Protein AF-A0A7R8CL25-F1 (afdb_monomer)

Secondary structure (DSSP, 8-state):
--------EEEEE--PPP-----SSSS-------EEEEEE-S-GGGSPTTHHHHHHHHTS--SEEEEE-----GGG-STTTT--TTEEEEEE--SSSTTSS-EEEEEEGGG--SEEEESSSS-SGGGGSTT-----S-TTS--HHHHHHHHTT---EEEEEEEEETTTTEEEEEEE-

Organism: Lepeophtheirus salmonis (NCBI:txid72036)

Mean predicted aligned error: 10.26 Å

pLDDT: mean 76.01, std 20.46, range [26.7, 96.38]

Solvent-accessible surface area (backbone atoms only — not comparable to full-atom values): 10407 Å² total; per-residue (Å²): 136,83,78,79,77,82,61,54,75,51,81,50,75,56,82,74,68,84,58,89,77,89,74,92,81,89,70,90,79,74,85,74,70,68,27,38,34,42,32,37,63,74,20,60,84,79,52,64,90,58,48,64,62,51,38,38,66,69,78,47,68,49,40,31,42,36,37,29,31,36,32,46,47,82,90,65,64,36,72,68,72,59,57,46,85,73,44,49,65,47,68,16,49,24,72,80,42,86,51,35,47,9,24,36,40,37,16,32,66,95,50,57,53,83,30,65,34,43,27,68,58,50,68,43,82,60,41,74,44,96,58,40,89,62,75,82,71,69,79,87,81,55,53,75,66,57,40,42,57,56,37,32,45,3,78,29,40,34,36,31,34,82,42,75,39,58,74,78,72,42,77,42,82,47,77,46,108

InterPro domains:
  IPR004808 AP endonuclease 1 [PTHR22748] (25-162)
  IPR036691 Endonuclease/exonuclease/phosphatase superfamily [G3DSA:3.60.10.10] (5-177)
  IPR036691 Endonuclease/exonuclease/phosphatase superfamily [SSF56219] (35-110)

Radius of gyration: 18.0 Å; Cα contacts (8 Å, |Δi|>4): 347; chains: 1; bounding box: 58×45×42 Å

Sequence (177 aa):
MTSLVTSQQNKYKFESGIPQIEFDNHSQALSMDLELVTWNVNGLRSFPDDTLRTRWDSEFPSQIFCIQETKITRDMLDDRTGIWPDTSSYFAFSRKRSGYSGVATFCKSEATPDKAEEGLCSTLPSAKYEDALGTIYSEEDFTLEELKNLDAEGRAVITMHSVLVTESKETKKLILF

Nearest PDB structures (foldseek):
  6wcd-assembly1_A  TM=9.114E-01  e=1.251E-12  Xenopus laevis
  5j8n-assembly1_A  TM=8.092E-01  e=2.946E-06  Methanosarcina mazei Go1
  3g4t-assembly1_A  TM=8.013E-01  e=1.105E-05  Methanothermobacter thermautotrophicus str. Delta H
  3g91-assembly1_A  TM=7.771E-01  e=1.514E-05  Methanothermobacter thermautotrophicus str. Delta H
  2jc5-assembly1_A  TM=8.169E-01  e=1.372E-04  Neisseria meningitidis

Foldseek 3Di:
DDPPPDKDKDWDFDDADDDDDDDPDDDDDDPDRATEIEIAPLELVVDDFPPPVVCCVPVNPGQKYKYKLNLADPVPDDCRSAPDPQKDKDKFDAQPDHSGMIMMMIGGNVWAFPAKDQAQACLDPSSVDPRHPDGPDDPVPDDSVVRVVRSNGRHDMKGWTFDQRNVVRDTDIDIDD

Structure (mmCIF, N/CA/C/O backbone):
data_AF-A0A7R8CL25-F1
#
_entry.id   AF-A0A7R8CL25-F1
#
loop_
_atom_site.group_PDB
_atom_site.id
_atom_site.type_symbol
_atom_site.label_atom_id
_atom_site.label_alt_id
_atom_site.label_comp_id
_atom_site.label_asym_id
_atom_site.label_entity_id
_atom_site.label_seq_id
_atom_site.pdbx_PDB_ins_code
_atom_site.Cartn_x
_atom_site.Cartn_y
_atom_site.Cartn_z
_atom_site.occupancy
_atom_site.B_iso_or_equiv
_atom_site.auth_seq_id
_atom_site.auth_comp_id
_atom_site.auth_asym_id
_atom_site.auth_atom_id
_atom_site.pdbx_PDB_model_num
ATOM 1 N N . MET A 1 1 ? 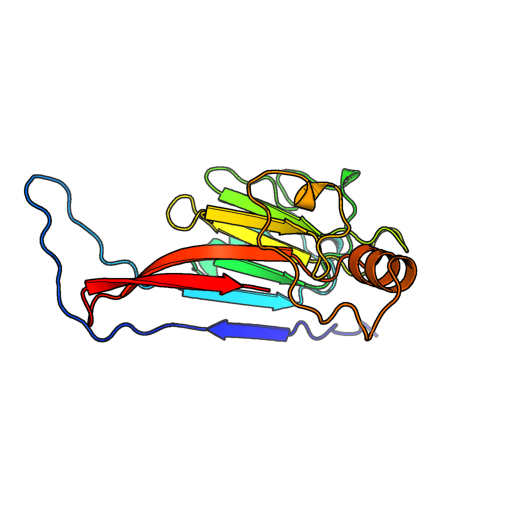27.365 -19.839 4.163 1.00 32.00 1 MET A N 1
ATOM 2 C CA . MET A 1 1 ? 27.138 -18.551 4.850 1.00 32.00 1 MET A CA 1
ATOM 3 C C . MET A 1 1 ? 25.807 -18.006 4.370 1.00 32.00 1 MET A C 1
ATOM 5 O O . MET A 1 1 ? 25.745 -17.407 3.307 1.00 32.00 1 MET A O 1
ATOM 9 N N . THR A 1 2 ? 24.733 -18.319 5.088 1.00 27.84 2 THR A N 1
ATOM 10 C CA . THR A 1 2 ? 23.383 -17.837 4.781 1.00 27.84 2 THR A CA 1
ATOM 11 C C . THR A 1 2 ? 23.292 -16.418 5.327 1.00 27.84 2 THR A C 1
ATOM 13 O O . THR A 1 2 ? 23.331 -16.235 6.542 1.00 27.84 2 THR A O 1
ATOM 16 N N . SER A 1 3 ? 23.276 -15.402 4.462 1.00 26.92 3 SER A N 1
ATOM 17 C CA . SER A 1 3 ? 23.056 -14.029 4.915 1.00 26.92 3 SER A CA 1
ATOM 18 C C . SER A 1 3 ? 21.624 -13.936 5.435 1.00 26.92 3 SER A C 1
ATOM 20 O O . SER A 1 3 ? 20.679 -14.019 4.651 1.00 26.92 3 SER A O 1
ATOM 22 N N . LEU A 1 4 ? 21.466 -13.798 6.750 1.00 33.56 4 LEU A N 1
ATOM 23 C CA . LEU A 1 4 ? 20.223 -13.338 7.358 1.00 33.56 4 LEU A CA 1
ATOM 24 C C . LEU A 1 4 ? 19.946 -11.958 6.772 1.00 33.56 4 LEU A C 1
ATOM 26 O O . LEU A 1 4 ? 20.631 -10.995 7.115 1.00 33.56 4 LEU A O 1
ATOM 30 N N . VAL A 1 5 ? 19.003 -11.869 5.836 1.00 37.72 5 VAL A N 1
ATOM 31 C CA . VAL A 1 5 ? 18.519 -10.560 5.434 1.00 37.72 5 VAL A CA 1
ATOM 32 C C . VAL A 1 5 ? 17.640 -10.061 6.564 1.00 37.72 5 VAL A C 1
ATOM 34 O O . VAL A 1 5 ? 16.590 -10.630 6.851 1.00 37.72 5 VAL A O 1
ATOM 37 N N . THR A 1 6 ? 18.126 -9.041 7.252 1.00 40.16 6 THR A N 1
ATOM 38 C CA . THR A 1 6 ? 17.446 -8.391 8.361 1.00 40.16 6 THR A CA 1
ATOM 39 C C . THR A 1 6 ? 16.208 -7.682 7.821 1.00 40.16 6 THR A C 1
ATOM 41 O O . THR A 1 6 ? 16.293 -6.582 7.282 1.00 40.16 6 THR A O 1
ATOM 44 N N . SER A 1 7 ? 15.050 -8.328 7.925 1.00 51.16 7 SER A N 1
ATOM 45 C CA . SER A 1 7 ? 13.771 -7.672 7.680 1.00 51.16 7 SER A CA 1
ATOM 46 C C . SER A 1 7 ? 13.490 -6.687 8.816 1.00 51.16 7 SER A C 1
ATOM 48 O O . SER A 1 7 ? 13.619 -7.062 9.983 1.00 51.16 7 SER A O 1
ATOM 50 N N . GLN A 1 8 ? 13.121 -5.448 8.499 1.00 53.94 8 GLN A N 1
ATOM 51 C CA . GLN A 1 8 ? 12.779 -4.434 9.502 1.00 53.94 8 GLN A CA 1
ATOM 52 C C . GLN A 1 8 ? 11.259 -4.345 9.656 1.00 53.94 8 GLN A C 1
ATOM 54 O O . GLN A 1 8 ? 10.547 -4.204 8.662 1.00 53.94 8 GLN A O 1
ATOM 59 N N . GLN A 1 9 ? 10.776 -4.439 10.894 1.00 48.56 9 GLN A N 1
ATOM 60 C CA . GLN A 1 9 ? 9.357 -4.412 11.251 1.00 48.56 9 GLN A CA 1
ATOM 61 C C . GLN A 1 9 ? 9.107 -3.272 12.230 1.00 48.56 9 GLN A C 1
ATOM 63 O O . GLN A 1 9 ? 9.825 -3.159 13.223 1.00 48.56 9 GLN A O 1
ATOM 68 N N . ASN A 1 10 ? 8.073 -2.472 11.977 1.00 49.69 10 ASN A N 1
ATOM 69 C CA . ASN A 1 10 ? 7.586 -1.480 12.928 1.00 49.69 10 ASN A CA 1
ATOM 70 C C . ASN A 1 10 ? 6.071 -1.660 13.088 1.00 49.69 10 ASN A C 1
ATOM 72 O O . ASN A 1 10 ? 5.325 -1.639 12.106 1.00 49.69 10 ASN A O 1
ATOM 76 N N . LYS A 1 11 ? 5.614 -1.843 14.330 1.00 44.00 11 LYS A N 1
ATOM 77 C CA . LYS A 1 11 ? 4.188 -1.857 14.673 1.00 44.00 11 LYS A CA 1
ATOM 78 C C . LYS A 1 11 ? 3.822 -0.504 15.272 1.00 44.00 11 LYS A C 1
ATOM 80 O O . LYS A 1 11 ? 4.469 -0.067 16.222 1.00 44.00 11 LYS A O 1
ATOM 85 N N . TYR A 1 12 ? 2.784 0.129 14.733 1.00 44.38 12 TYR A N 1
ATOM 86 C CA . TYR A 1 12 ? 2.247 1.376 15.264 1.00 44.38 12 TYR A CA 1
ATOM 87 C C . TYR A 1 12 ? 0.833 1.116 15.770 1.00 44.38 12 TYR A C 1
ATOM 89 O O . TYR A 1 12 ? -0.038 0.667 15.026 1.00 44.38 12 TYR A O 1
ATOM 97 N N . LYS A 1 13 ? 0.614 1.389 17.054 1.00 40.69 13 LYS A N 1
ATOM 98 C CA . LYS A 1 13 ? -0.714 1.382 17.656 1.00 40.69 13 LYS A CA 1
ATOM 99 C C . LYS A 1 13 ? -1.121 2.828 17.890 1.00 40.69 13 LYS A C 1
ATOM 101 O O . LYS A 1 13 ? -0.423 3.552 18.598 1.00 40.69 13 LYS A O 1
ATOM 106 N N . PHE A 1 14 ? -2.222 3.246 17.282 1.00 43.09 14 PHE A N 1
ATOM 107 C CA . PHE A 1 14 ? -2.840 4.526 17.598 1.00 43.09 14 PHE A CA 1
ATOM 108 C C . PHE A 1 14 ? -3.808 4.269 18.747 1.00 43.09 14 PHE A C 1
ATOM 110 O O . PHE A 1 14 ? -4.916 3.791 18.534 1.00 43.09 14 PHE A O 1
ATOM 117 N N . GLU A 1 15 ? -3.352 4.492 19.980 1.00 35.78 15 GLU A N 1
ATOM 118 C CA . GLU A 1 15 ? -4.216 4.362 21.153 1.00 35.78 15 GLU A CA 1
ATOM 119 C C . GLU A 1 15 ? -5.170 5.556 21.189 1.00 35.78 15 GLU A C 1
ATOM 121 O O . GLU A 1 15 ? -4.745 6.696 21.384 1.00 35.78 15 GLU A O 1
ATOM 126 N N . SER A 1 16 ? -6.456 5.301 20.945 1.00 39.72 16 SER A N 1
ATOM 127 C CA . SER A 1 16 ? -7.499 6.301 21.138 1.00 39.72 16 SER A CA 1
ATOM 128 C C . SER A 1 16 ? -7.841 6.384 22.633 1.00 39.72 16 SER A C 1
ATOM 130 O O . SER A 1 16 ? -8.173 5.381 23.268 1.00 39.72 16 SER A O 1
ATOM 132 N N . GLY A 1 17 ? -7.719 7.568 23.241 1.00 37.44 17 GLY A N 1
ATOM 133 C CA . GLY A 1 17 ? -8.270 7.814 24.570 1.00 37.44 17 GLY A CA 1
ATOM 134 C C . GLY A 1 17 ? -9.797 7.734 24.499 1.00 37.44 17 GLY A C 1
ATOM 135 O O . GLY A 1 17 ? -10.444 8.419 23.715 1.00 37.44 17 GLY A O 1
ATOM 136 N N . ILE A 1 18 ? -10.385 6.829 25.275 1.00 37.62 18 ILE A N 1
ATOM 137 C CA . ILE A 1 18 ? -11.788 6.395 25.167 1.00 37.62 18 ILE A CA 1
ATOM 138 C C . ILE A 1 18 ? -12.777 7.531 25.513 1.00 37.62 18 ILE A C 1
ATOM 140 O O . ILE A 1 18 ? -12.676 8.128 26.588 1.00 37.62 18 ILE A O 1
ATOM 144 N N . PRO A 1 19 ? -13.824 7.742 24.689 1.00 31.39 19 PRO A N 1
ATOM 145 C CA . PRO A 1 19 ? -15.191 7.560 25.193 1.00 31.39 19 PRO A CA 1
ATOM 146 C C . PRO A 1 19 ? -16.058 6.689 24.266 1.00 31.39 19 PRO A C 1
ATOM 148 O O . PRO A 1 19 ? -15.992 6.778 23.041 1.00 31.39 19 PRO A O 1
ATOM 151 N N . GLN A 1 20 ? -16.897 5.849 24.880 1.00 35.25 20 GLN A N 1
ATOM 152 C CA . GLN A 1 20 ? -17.808 4.917 24.207 1.00 35.25 20 GLN A CA 1
ATOM 153 C C . GLN A 1 20 ? -18.870 5.633 23.355 1.00 35.25 20 GLN A C 1
ATOM 155 O O . GLN A 1 20 ? -19.414 6.659 23.768 1.00 35.25 20 GLN A O 1
ATOM 160 N N . ILE A 1 21 ? -19.195 5.061 22.190 1.00 35.38 21 ILE A N 1
ATOM 161 C CA . ILE A 1 21 ? -20.315 5.479 21.337 1.00 35.38 21 ILE A CA 1
ATOM 162 C C . ILE A 1 21 ? -21.311 4.316 21.262 1.00 35.38 21 ILE A C 1
ATOM 164 O O . ILE A 1 21 ? -21.006 3.262 20.706 1.00 35.38 21 ILE A O 1
ATOM 168 N N . GLU A 1 22 ? -22.493 4.516 21.847 1.00 26.70 22 GLU A N 1
ATOM 169 C CA . GLU A 1 22 ? -23.665 3.656 21.666 1.00 26.70 22 GLU A CA 1
ATOM 170 C C . GLU A 1 22 ? -24.256 3.863 20.266 1.00 26.70 22 GLU A C 1
ATOM 172 O O . GLU A 1 22 ? -24.433 4.997 19.816 1.00 26.70 22 GLU A O 1
ATOM 177 N N . PHE A 1 23 ? -24.591 2.761 19.596 1.00 30.16 23 PHE A N 1
ATOM 178 C CA . PHE A 1 23 ? -25.426 2.766 18.400 1.00 30.16 23 PHE A CA 1
ATOM 179 C C . PHE A 1 23 ? -26.813 2.254 18.782 1.00 30.16 23 PHE A C 1
ATOM 181 O O . PHE A 1 23 ? -26.943 1.146 19.311 1.00 30.16 23 PHE A O 1
ATOM 188 N N . ASP A 1 24 ? -27.843 3.051 18.501 1.00 33.72 24 ASP A N 1
ATOM 189 C CA . ASP A 1 24 ? -29.225 2.618 18.655 1.00 33.72 24 ASP A CA 1
ATOM 190 C C . ASP A 1 24 ? -29.530 1.470 17.678 1.00 33.72 24 ASP A C 1
ATOM 192 O O . ASP A 1 24 ? -29.476 1.616 16.457 1.00 33.72 24 ASP A O 1
ATOM 196 N N . ASN A 1 25 ? -29.918 0.350 18.291 1.00 33.97 25 ASN A N 1
ATOM 197 C CA . ASN A 1 25 ? -30.549 -0.857 17.758 1.00 33.97 25 ASN A CA 1
ATOM 198 C C . ASN A 1 25 ? -29.671 -1.919 17.060 1.00 33.97 25 ASN A C 1
ATOM 200 O O . ASN A 1 25 ? -29.516 -1.975 15.845 1.00 33.97 25 ASN A O 1
ATOM 204 N N . HIS A 1 26 ? -29.277 -2.887 17.900 1.00 38.44 26 HIS A N 1
ATOM 205 C CA . HIS A 1 26 ? -29.107 -4.321 17.619 1.00 38.44 26 HIS A CA 1
ATOM 206 C C . HIS A 1 26 ? -27.991 -4.780 16.668 1.00 38.44 26 HIS A C 1
ATOM 208 O O . HIS A 1 26 ? -28.225 -5.574 15.766 1.00 38.44 26 HIS A O 1
ATOM 214 N N . SER A 1 27 ? -26.747 -4.439 17.000 1.00 34.94 27 SER A N 1
ATOM 215 C CA . SER A 1 27 ? -25.610 -5.381 17.002 1.00 34.94 27 SER A CA 1
ATOM 216 C C . SER A 1 27 ? -24.410 -4.679 17.635 1.00 34.94 27 SER A C 1
ATOM 218 O O . SER A 1 27 ? -24.150 -3.524 17.321 1.00 34.94 27 SER A O 1
ATOM 220 N N . GLN A 1 28 ? -23.738 -5.338 18.580 1.00 33.28 28 GLN A N 1
ATOM 221 C CA . GLN A 1 28 ? -22.629 -4.794 19.372 1.00 33.28 28 GLN A CA 1
ATOM 222 C C . GLN A 1 28 ? -21.609 -4.046 18.496 1.00 33.28 28 GLN A C 1
ATOM 224 O O . GLN A 1 28 ? -20.904 -4.661 17.700 1.00 33.28 28 GLN A O 1
ATOM 229 N N . ALA A 1 29 ? -21.518 -2.727 18.660 1.00 35.31 29 ALA A N 1
ATOM 230 C CA . ALA A 1 29 ? -20.480 -1.924 18.036 1.00 35.31 29 ALA A CA 1
ATOM 231 C C . ALA A 1 29 ? -19.158 -2.166 18.773 1.00 35.31 29 ALA A C 1
ATOM 233 O O . ALA A 1 29 ? -18.952 -1.695 19.891 1.00 35.31 29 ALA A O 1
ATOM 234 N N . LEU A 1 30 ? -18.270 -2.944 18.160 1.00 39.62 30 LEU A N 1
ATOM 235 C CA . LEU A 1 30 ? -16.880 -3.029 18.584 1.00 39.62 30 LEU A CA 1
ATOM 236 C C . LEU A 1 30 ? -16.205 -1.711 18.193 1.00 39.62 30 LEU A C 1
ATOM 238 O O . LEU A 1 30 ? -16.042 -1.435 17.007 1.00 39.62 30 LEU A O 1
ATOM 242 N N . SER A 1 31 ? -15.819 -0.888 19.173 1.00 46.50 31 SER A N 1
ATOM 243 C CA . SER A 1 31 ? -14.854 0.183 18.920 1.00 46.50 31 SER A CA 1
ATOM 244 C C . SER A 1 31 ? -13.551 -0.479 18.477 1.00 46.50 31 SER A C 1
ATOM 246 O O . SER A 1 31 ? -12.879 -1.121 19.287 1.00 46.50 31 SER A O 1
ATOM 248 N N . MET A 1 32 ? -13.222 -0.396 17.193 1.00 55.81 32 MET A N 1
ATOM 249 C CA . MET A 1 32 ? -11.946 -0.891 16.696 1.00 55.81 32 MET A CA 1
ATOM 250 C C . MET A 1 32 ? -10.939 0.252 16.728 1.00 55.81 32 MET A C 1
ATOM 252 O O . MET A 1 32 ? -11.090 1.236 16.006 1.00 55.81 32 MET A O 1
ATOM 256 N N . ASP A 1 33 ? -9.918 0.116 17.573 1.00 70.31 33 ASP A N 1
ATOM 257 C CA . ASP A 1 33 ? -8.688 0.882 17.410 1.00 70.31 33 ASP A CA 1
ATOM 258 C C . ASP A 1 33 ? -8.105 0.537 16.034 1.00 70.31 33 ASP A C 1
ATOM 260 O O . ASP A 1 33 ? -7.956 -0.639 15.696 1.00 70.31 33 ASP A O 1
ATOM 264 N N . LEU A 1 34 ? -7.803 1.552 15.223 1.00 78.69 34 LEU A N 1
ATOM 265 C CA . LEU A 1 34 ? -7.167 1.341 13.928 1.00 78.69 34 LEU A CA 1
ATOM 266 C C . LEU A 1 34 ? -5.689 0.998 14.154 1.00 78.69 34 LEU A C 1
ATOM 268 O O . LEU A 1 34 ? -4.873 1.873 14.453 1.00 78.69 34 LEU A O 1
ATOM 272 N N . GLU A 1 35 ? -5.333 -0.274 13.992 1.00 87.31 35 GLU A N 1
ATOM 273 C CA . GLU A 1 35 ? -3.942 -0.716 14.023 1.00 87.31 35 GLU A CA 1
ATOM 274 C C . GLU A 1 35 ? -3.372 -0.804 12.607 1.00 87.31 35 GLU A C 1
ATOM 276 O O . GLU A 1 35 ? -4.012 -1.327 11.685 1.00 87.31 35 GLU A O 1
ATOM 281 N N . LEU A 1 36 ? -2.129 -0.337 12.450 1.00 89.75 36 LEU A N 1
ATOM 282 C CA . LEU A 1 36 ? -1.372 -0.512 11.220 1.00 89.75 36 LEU A CA 1
ATOM 283 C C . LEU A 1 36 ? 0.011 -1.092 11.485 1.00 89.75 36 LEU A C 1
ATOM 285 O O . LEU A 1 36 ? 0.676 -0.805 12.485 1.00 89.75 36 LEU A O 1
ATOM 289 N N . VAL A 1 37 ? 0.458 -1.913 10.547 1.00 91.94 37 VAL A N 1
ATOM 290 C CA . VAL A 1 37 ? 1.770 -2.552 10.587 1.00 91.94 37 VAL A CA 1
ATOM 291 C C . VAL A 1 37 ? 2.503 -2.203 9.309 1.00 91.94 37 VAL A C 1
ATOM 293 O O . VAL A 1 37 ? 1.915 -2.234 8.232 1.00 91.94 37 VAL A O 1
ATOM 296 N N . THR A 1 38 ? 3.792 -1.896 9.431 1.00 91.50 38 THR A N 1
ATOM 297 C CA . THR A 1 38 ? 4.677 -1.748 8.280 1.00 91.50 38 THR A CA 1
ATOM 298 C C . THR A 1 38 ? 5.835 -2.735 8.362 1.00 91.50 38 THR A C 1
ATOM 300 O O . THR A 1 38 ? 6.450 -2.912 9.422 1.00 91.50 38 THR A O 1
ATOM 303 N N . TRP A 1 39 ? 6.123 -3.412 7.253 1.00 90.69 39 TRP A N 1
ATOM 304 C CA . TRP A 1 39 ? 7.165 -4.429 7.196 1.00 90.69 39 TRP A CA 1
ATOM 305 C C . TRP A 1 39 ? 7.916 -4.412 5.864 1.00 90.69 39 TRP A C 1
ATOM 307 O O . TRP A 1 39 ? 7.383 -4.741 4.806 1.00 90.69 39 TRP A O 1
ATOM 317 N N . ASN A 1 40 ? 9.219 -4.142 5.925 1.00 92.12 40 ASN A N 1
ATOM 318 C CA . ASN A 1 40 ? 10.100 -4.443 4.806 1.00 92.12 40 ASN A CA 1
ATOM 319 C C . ASN A 1 40 ? 10.364 -5.956 4.762 1.00 92.12 40 ASN A C 1
ATOM 321 O O . ASN A 1 40 ? 11.147 -6.490 5.554 1.00 92.12 40 ASN A O 1
ATOM 325 N N . VAL A 1 41 ? 9.696 -6.640 3.834 1.00 90.44 41 VAL A N 1
ATOM 326 C CA . VAL A 1 41 ? 9.725 -8.103 3.687 1.00 90.44 41 VAL A CA 1
ATOM 327 C C . VAL A 1 41 ? 10.965 -8.593 2.933 1.00 90.44 41 VAL A C 1
ATOM 329 O O . VAL A 1 41 ? 11.282 -9.778 2.970 1.00 90.44 41 VAL A O 1
ATOM 332 N N . ASN A 1 42 ? 11.687 -7.697 2.249 1.00 89.88 42 ASN A N 1
ATOM 333 C CA . ASN A 1 42 ? 12.871 -8.008 1.444 1.00 89.88 42 ASN A CA 1
ATOM 334 C C . ASN A 1 42 ? 12.662 -9.100 0.356 1.00 89.88 42 ASN A C 1
ATOM 336 O O . ASN A 1 42 ? 13.605 -9.703 -0.165 1.00 89.88 42 ASN A O 1
ATOM 340 N N . GLY A 1 43 ? 11.431 -9.289 -0.086 1.00 88.56 43 GLY A N 1
ATOM 341 C CA . GLY A 1 43 ? 11.068 -10.108 -1.230 1.00 88.56 43 GLY A CA 1
ATOM 342 C C . GLY A 1 43 ? 10.126 -11.228 -0.840 1.00 88.56 43 GLY A C 1
ATOM 343 O O . GLY A 1 43 ? 10.515 -12.172 -0.154 1.00 88.56 43 GLY A O 1
ATOM 344 N N . LEU A 1 44 ? 8.908 -11.169 -1.371 1.00 85.12 44 LEU A N 1
ATOM 345 C CA . LEU A 1 44 ? 7.846 -12.125 -1.068 1.00 85.12 44 LEU A CA 1
ATOM 346 C C . LEU A 1 44 ? 8.180 -13.552 -1.507 1.00 85.12 44 LEU A C 1
ATOM 348 O O . LEU A 1 44 ? 7.778 -14.505 -0.860 1.00 85.12 44 LEU A O 1
ATOM 352 N N . ARG A 1 45 ? 9.015 -13.717 -2.536 1.00 78.12 45 ARG A N 1
ATOM 353 C CA . ARG A 1 45 ? 9.466 -15.040 -3.003 1.00 78.12 45 ARG A CA 1
ATOM 354 C C . ARG A 1 45 ? 10.392 -15.773 -2.029 1.00 78.12 45 ARG A C 1
ATOM 356 O O . ARG A 1 45 ? 10.667 -16.948 -2.233 1.00 78.12 45 ARG A O 1
ATOM 363 N N . SER A 1 46 ? 10.940 -15.080 -1.027 1.00 75.88 46 SER A N 1
ATOM 364 C CA . SER A 1 46 ? 11.804 -15.709 -0.016 1.00 75.88 46 SER A CA 1
ATOM 365 C C . SER A 1 46 ? 11.016 -16.423 1.085 1.00 75.88 46 SER A C 1
ATOM 367 O O . SER A 1 46 ? 11.591 -17.178 1.868 1.00 75.88 46 SER A O 1
ATOM 369 N N . PHE A 1 47 ? 9.707 -16.194 1.126 1.00 72.50 47 PHE A N 1
ATOM 370 C CA . PHE A 1 47 ? 8.796 -16.764 2.094 1.00 72.50 47 PHE A CA 1
ATOM 371 C C . PHE A 1 47 ? 8.241 -18.108 1.596 1.00 72.50 47 PHE A C 1
ATOM 373 O O . PHE A 1 47 ? 7.899 -18.217 0.419 1.00 72.50 47 PHE A O 1
ATOM 380 N N . PRO A 1 48 ? 8.136 -19.133 2.462 1.00 70.94 48 PRO A N 1
ATOM 381 C CA . PRO A 1 48 ? 7.347 -20.327 2.167 1.00 70.94 48 PRO A CA 1
ATOM 382 C C . PRO A 1 48 ? 5.880 -19.963 1.883 1.00 70.94 48 PRO A C 1
ATOM 384 O O . PRO A 1 48 ? 5.380 -18.973 2.433 1.00 70.94 48 PRO A O 1
ATOM 387 N N . ASP A 1 49 ? 5.202 -20.780 1.069 1.00 57.66 49 ASP A N 1
ATOM 388 C CA . ASP A 1 49 ? 3.780 -20.620 0.729 1.00 57.66 49 ASP A CA 1
ATOM 389 C C . ASP A 1 49 ? 2.920 -20.398 2.009 1.00 57.66 49 ASP A C 1
ATOM 391 O O . ASP A 1 49 ? 3.188 -20.994 3.053 1.00 57.66 49 ASP A O 1
ATOM 395 N N . ASP A 1 50 ? 1.939 -19.483 1.947 1.00 62.00 50 ASP A N 1
ATOM 396 C CA . ASP A 1 50 ? 1.018 -19.017 3.019 1.00 62.00 50 ASP A CA 1
ATOM 397 C C . ASP A 1 50 ? 1.573 -18.207 4.204 1.00 62.00 50 ASP A C 1
ATOM 399 O O . ASP A 1 50 ? 0.809 -17.741 5.060 1.00 62.00 50 ASP A O 1
ATOM 403 N N . THR A 1 51 ? 2.877 -17.946 4.275 1.00 73.44 51 THR A N 1
ATOM 404 C CA . THR A 1 51 ? 3.422 -17.265 5.464 1.00 73.44 51 THR A CA 1
ATOM 405 C C . THR A 1 51 ? 3.056 -15.786 5.571 1.00 73.44 51 THR A C 1
ATOM 407 O O . THR A 1 51 ? 2.898 -15.309 6.690 1.00 73.44 51 THR A O 1
ATOM 410 N N . LEU A 1 52 ? 2.872 -15.042 4.473 1.00 86.12 52 LEU A N 1
ATOM 411 C CA . LEU A 1 52 ? 2.587 -13.602 4.576 1.00 86.12 52 LEU A CA 1
ATOM 412 C C . LEU A 1 52 ? 1.211 -13.331 5.203 1.00 86.12 52 LEU A C 1
ATOM 414 O O . LEU A 1 52 ? 1.128 -12.599 6.190 1.00 86.12 52 LEU A O 1
ATOM 418 N N . ARG A 1 53 ? 0.150 -13.952 4.668 1.00 88.56 53 ARG A N 1
ATOM 419 C CA . ARG A 1 53 ? -1.215 -13.814 5.199 1.00 88.56 53 ARG A CA 1
ATOM 420 C C . ARG A 1 53 ? -1.304 -14.329 6.629 1.00 88.56 53 ARG A C 1
ATOM 422 O O . ARG A 1 53 ? -1.811 -13.635 7.503 1.00 88.56 53 ARG A O 1
ATOM 429 N N . THR A 1 54 ? -0.748 -15.516 6.873 1.00 87.88 54 THR A N 1
ATOM 430 C CA . THR A 1 54 ? -0.737 -16.127 8.207 1.00 87.88 54 THR A CA 1
ATOM 431 C C . THR A 1 54 ? -0.038 -15.227 9.221 1.00 87.88 54 THR A C 1
ATOM 433 O O . THR A 1 54 ? -0.540 -15.044 10.329 1.00 87.88 54 THR A O 1
ATOM 436 N N . ARG A 1 55 ? 1.098 -14.619 8.853 1.00 86.56 55 ARG A N 1
ATOM 437 C CA . ARG A 1 55 ? 1.812 -13.674 9.720 1.00 86.56 55 ARG A CA 1
ATOM 438 C C . ARG A 1 55 ? 1.022 -12.413 9.992 1.00 86.56 55 ARG A C 1
ATOM 440 O O . ARG A 1 55 ? 1.017 -11.959 11.131 1.00 86.56 55 ARG A O 1
ATOM 447 N N . TRP A 1 56 ? 0.353 -11.867 8.982 1.00 89.75 56 TRP A N 1
ATOM 448 C CA . TRP A 1 56 ? -0.514 -10.717 9.191 1.00 89.75 56 TRP A CA 1
ATOM 449 C C . TRP A 1 56 ? -1.643 -11.037 10.179 1.00 89.75 56 TRP A C 1
ATOM 451 O O . TRP A 1 56 ? -1.842 -10.295 11.134 1.00 89.75 56 TRP A O 1
ATOM 461 N N . ASP A 1 57 ? -2.318 -12.177 10.030 1.00 88.44 57 ASP A N 1
ATOM 462 C CA . ASP A 1 57 ? -3.439 -12.525 10.909 1.00 88.44 57 ASP A CA 1
ATOM 463 C C . ASP A 1 57 ? -3.006 -12.910 12.335 1.00 88.44 57 ASP A C 1
ATOM 465 O O . ASP A 1 57 ? -3.724 -12.613 13.291 1.00 88.44 57 ASP A O 1
ATOM 469 N N . SER A 1 58 ? -1.853 -13.568 12.497 1.00 84.44 58 SER A N 1
ATOM 470 C CA . SER A 1 58 ? -1.438 -14.149 13.786 1.00 84.44 58 SER A CA 1
ATOM 471 C C . SER A 1 58 ? -0.356 -13.364 14.529 1.00 84.44 58 SER A C 1
ATOM 473 O O . SER A 1 58 ? -0.479 -13.149 15.733 1.00 84.44 58 SER A O 1
ATOM 475 N N . GLU A 1 59 ? 0.707 -12.941 13.842 1.00 83.56 59 GLU A N 1
ATOM 476 C CA . GLU A 1 59 ? 1.848 -12.251 14.460 1.00 83.56 59 GLU A CA 1
ATOM 477 C C . GLU A 1 59 ? 1.616 -10.733 14.504 1.00 83.56 59 GLU A C 1
ATOM 479 O O . GLU A 1 59 ? 1.998 -10.063 15.466 1.00 83.56 59 GLU A O 1
ATOM 484 N N . PHE A 1 60 ? 0.956 -10.189 13.478 1.00 83.50 60 PHE A N 1
ATOM 485 C CA . PHE A 1 60 ? 0.788 -8.751 13.281 1.00 83.50 60 PHE A CA 1
ATOM 486 C C . PHE A 1 60 ? -0.669 -8.336 13.049 1.00 83.50 60 PHE A C 1
ATOM 488 O O . PHE A 1 60 ? -0.922 -7.594 12.098 1.00 83.50 60 PHE A O 1
ATOM 495 N N . PRO A 1 61 ? -1.631 -8.764 13.890 1.00 85.31 61 PRO A N 1
ATOM 496 C CA . PRO A 1 61 ? -3.034 -8.454 13.661 1.00 85.31 61 PRO A CA 1
ATOM 497 C C . PRO A 1 61 ? -3.214 -6.938 13.587 1.00 85.31 61 PRO A C 1
ATOM 499 O O . PRO A 1 61 ? -2.887 -6.219 14.531 1.00 85.31 61 PRO A O 1
ATOM 502 N N . SER A 1 62 ? -3.680 -6.471 12.434 1.00 88.69 62 SER A N 1
ATOM 503 C CA . SER A 1 62 ? -3.918 -5.062 12.142 1.00 88.69 62 SER A CA 1
ATOM 504 C C . SER A 1 62 ? -5.028 -4.921 11.102 1.00 88.69 62 SER A C 1
ATOM 506 O O . SER A 1 62 ? -5.384 -5.891 10.423 1.00 88.69 62 SER A O 1
ATOM 508 N N . GLN A 1 63 ? -5.588 -3.722 10.982 1.00 91.69 63 GLN A N 1
ATOM 509 C CA . GLN A 1 63 ? -6.572 -3.389 9.950 1.00 91.69 63 GLN A CA 1
ATOM 510 C C . GLN A 1 63 ? -5.883 -3.029 8.633 1.00 91.69 63 GLN A C 1
ATOM 512 O O . GLN A 1 63 ? -6.406 -3.325 7.558 1.00 91.69 63 GLN A O 1
ATOM 517 N N . ILE A 1 64 ? -4.698 -2.418 8.726 1.00 92.69 64 ILE A N 1
ATOM 518 C CA . ILE A 1 64 ? -3.888 -2.008 7.579 1.00 92.69 64 ILE A CA 1
ATOM 519 C C . ILE A 1 64 ? -2.490 -2.620 7.698 1.00 92.69 64 ILE A C 1
ATOM 521 O O . ILE A 1 64 ? -1.871 -2.603 8.767 1.00 92.69 64 ILE A O 1
ATOM 525 N N . PHE A 1 65 ? -1.978 -3.169 6.603 1.00 93.69 65 PHE A N 1
ATOM 526 C CA . PHE A 1 65 ? -0.668 -3.802 6.546 1.00 93.69 65 PHE A CA 1
ATOM 527 C C . PHE A 1 65 ? 0.100 -3.343 5.313 1.00 93.69 65 PHE A C 1
ATOM 529 O O . PHE A 1 65 ? -0.221 -3.698 4.182 1.00 93.69 65 PHE A O 1
ATOM 536 N N . CYS A 1 66 ? 1.122 -2.530 5.550 1.00 94.81 66 CYS A N 1
ATOM 537 C CA . CYS A 1 66 ? 1.993 -1.987 4.525 1.00 94.81 66 CYS A CA 1
ATOM 538 C C . CYS A 1 66 ? 3.262 -2.833 4.443 1.00 94.81 66 CYS A C 1
ATOM 540 O O . CYS A 1 66 ? 3.916 -3.092 5.453 1.00 94.81 66 CYS A O 1
ATOM 542 N N . ILE A 1 67 ? 3.659 -3.231 3.243 1.00 93.50 67 ILE A N 1
ATOM 543 C CA . ILE A 1 67 ? 4.902 -3.958 3.019 1.00 93.50 67 ILE A CA 1
ATOM 544 C C . ILE A 1 67 ? 5.774 -3.285 1.971 1.00 93.50 67 ILE A C 1
ATOM 546 O O . ILE A 1 67 ? 5.288 -2.732 0.984 1.00 93.50 67 ILE A O 1
ATOM 550 N N . GLN A 1 68 ? 7.087 -3.367 2.175 1.00 94.81 68 GLN A N 1
ATOM 551 C CA . GLN A 1 68 ? 8.089 -2.827 1.257 1.00 94.81 68 GLN A CA 1
ATOM 552 C C . GLN A 1 68 ? 9.077 -3.894 0.806 1.00 94.81 68 GLN A C 1
ATOM 554 O O . GLN A 1 68 ? 9.272 -4.904 1.483 1.00 94.81 68 GLN A O 1
ATOM 559 N N . GLU A 1 69 ? 9.732 -3.633 -0.327 1.00 94.31 69 GLU A N 1
ATOM 560 C CA . GLU A 1 69 ? 10.626 -4.578 -1.001 1.00 94.31 69 GLU A CA 1
ATOM 561 C C . GLU A 1 69 ? 9.896 -5.882 -1.344 1.00 94.31 69 GLU A C 1
ATOM 5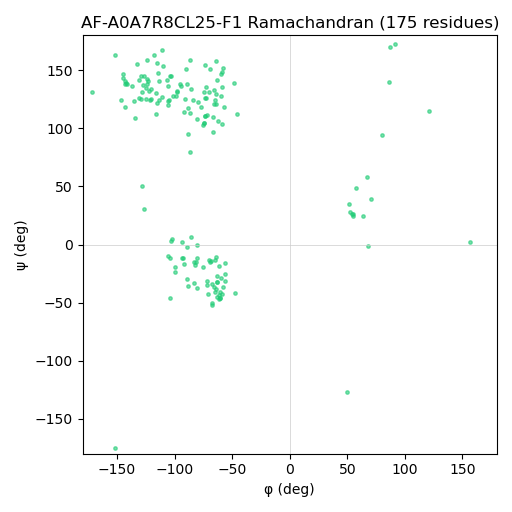63 O O . GLU A 1 69 ? 10.383 -6.973 -1.057 1.00 94.31 69 GLU A O 1
ATOM 568 N N . THR A 1 70 ? 8.713 -5.796 -1.957 1.00 94.44 70 THR A N 1
ATOM 569 C CA . THR A 1 70 ? 7.931 -6.987 -2.329 1.00 94.44 70 THR A CA 1
ATOM 570 C C . THR A 1 70 ? 8.658 -7.862 -3.356 1.00 94.44 70 THR A C 1
ATOM 572 O O . THR A 1 70 ? 8.553 -9.088 -3.309 1.00 94.44 70 THR A O 1
ATOM 575 N N . LYS A 1 71 ? 9.457 -7.251 -4.243 1.00 94.75 71 LYS A N 1
ATOM 576 C CA . LYS A 1 71 ? 10.289 -7.883 -5.287 1.00 94.75 71 LYS A CA 1
ATOM 577 C C . LYS A 1 71 ? 9.522 -8.864 -6.178 1.00 94.75 71 LYS A C 1
ATOM 579 O O . LYS A 1 71 ? 10.074 -9.879 -6.625 1.00 94.75 71 LYS A O 1
ATOM 584 N N . ILE A 1 72 ? 8.262 -8.535 -6.442 1.00 93.81 72 ILE A N 1
ATOM 585 C CA . ILE A 1 72 ? 7.374 -9.239 -7.369 1.00 93.81 72 ILE A CA 1
ATOM 586 C C . ILE A 1 72 ? 6.958 -8.312 -8.511 1.00 93.81 72 ILE A C 1
ATOM 588 O O . ILE A 1 72 ? 7.115 -7.092 -8.436 1.00 93.81 72 ILE A O 1
ATOM 592 N N . THR A 1 73 ? 6.444 -8.899 -9.582 1.00 93.38 73 THR A N 1
ATOM 593 C CA . THR A 1 73 ? 5.834 -8.189 -10.710 1.00 93.38 73 THR A CA 1
ATOM 594 C C . THR A 1 73 ? 4.331 -8.451 -10.747 1.00 93.38 73 THR A C 1
ATOM 596 O O . THR A 1 73 ? 3.829 -9.337 -10.060 1.00 93.38 73 THR A O 1
ATOM 599 N N . ARG A 1 74 ? 3.591 -7.673 -11.546 1.00 91.75 74 ARG A N 1
ATOM 600 C CA . ARG A 1 74 ? 2.124 -7.775 -11.639 1.00 91.75 74 ARG A CA 1
ATOM 601 C C . ARG A 1 74 ? 1.641 -9.173 -12.047 1.00 91.75 74 ARG A C 1
ATOM 603 O O . ARG A 1 74 ? 0.616 -9.619 -11.557 1.00 91.75 74 ARG A O 1
ATOM 610 N N . ASP A 1 75 ? 2.367 -9.845 -12.934 1.00 92.56 75 ASP A N 1
ATOM 611 C CA . ASP A 1 75 ? 2.088 -11.209 -13.405 1.00 92.56 75 ASP A CA 1
ATOM 612 C C . ASP A 1 75 ? 2.332 -12.293 -12.344 1.00 92.56 75 ASP A C 1
ATOM 614 O O . ASP A 1 75 ? 1.885 -13.421 -12.516 1.00 92.56 75 ASP A O 1
ATOM 618 N N . MET A 1 76 ? 3.010 -11.950 -11.246 1.00 90.88 76 MET A N 1
ATOM 619 C CA . MET A 1 76 ? 3.246 -12.845 -10.112 1.00 90.88 76 MET A CA 1
ATOM 620 C C . MET A 1 76 ? 2.191 -12.697 -9.008 1.00 90.88 76 MET A C 1
ATOM 622 O O . MET A 1 76 ? 2.339 -13.339 -7.974 1.00 90.88 76 MET A O 1
ATOM 626 N N . LEU A 1 77 ? 1.174 -11.841 -9.188 1.00 91.12 77 LEU A N 1
ATOM 627 C CA . LEU A 1 77 ? 0.086 -11.694 -8.223 1.00 91.12 77 LEU A CA 1
ATOM 628 C C . LEU A 1 77 ? -0.852 -12.903 -8.253 1.00 91.12 77 LEU A C 1
ATOM 630 O O . LEU A 1 77 ? -1.424 -13.241 -9.289 1.00 91.12 77 LEU A O 1
ATOM 634 N N . ASP A 1 78 ? -1.052 -13.491 -7.085 1.00 90.06 78 ASP A N 1
ATOM 635 C CA . ASP A 1 78 ? -1.924 -14.628 -6.822 1.00 90.06 78 ASP A CA 1
ATOM 636 C C . ASP A 1 78 ? -2.435 -14.593 -5.368 1.00 90.06 78 ASP A C 1
ATOM 638 O O . ASP A 1 78 ? -2.199 -13.642 -4.611 1.00 90.06 78 ASP A O 1
ATOM 642 N N . ASP A 1 79 ? -3.153 -15.640 -4.975 1.00 86.94 79 ASP A N 1
ATOM 643 C CA . ASP A 1 79 ? -3.683 -15.838 -3.624 1.00 86.94 79 ASP A CA 1
ATOM 644 C C . ASP A 1 79 ? -2.605 -15.940 -2.532 1.00 86.94 79 ASP A C 1
ATOM 646 O O . ASP A 1 79 ? -2.886 -15.694 -1.360 1.00 86.94 79 ASP A O 1
ATOM 650 N N . ARG A 1 80 ? -1.349 -16.212 -2.892 1.00 84.38 80 ARG A N 1
A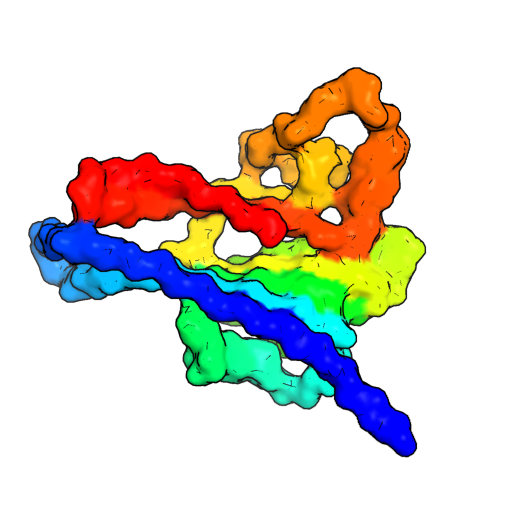TOM 651 C CA . ARG A 1 80 ? -0.220 -16.274 -1.951 1.00 84.38 80 ARG A CA 1
ATOM 652 C C . ARG A 1 80 ? 0.468 -14.931 -1.758 1.00 84.38 80 ARG A C 1
ATOM 654 O O . ARG A 1 80 ? 1.027 -14.663 -0.694 1.00 84.38 80 ARG A O 1
ATOM 661 N N . THR A 1 81 ? 0.441 -14.085 -2.782 1.00 85.75 81 THR A N 1
ATOM 662 C CA . THR A 1 81 ? 1.222 -12.840 -2.835 1.00 85.75 81 THR A CA 1
ATOM 663 C C . THR A 1 81 ? 0.405 -11.579 -2.581 1.00 85.75 81 THR A C 1
ATOM 665 O O . THR A 1 81 ? 0.997 -10.524 -2.339 1.00 85.75 81 THR A O 1
ATOM 668 N N . GLY A 1 82 ? -0.927 -11.673 -2.579 1.00 86.44 82 GLY A N 1
ATOM 669 C CA . GLY A 1 82 ? -1.763 -10.570 -2.112 1.00 86.44 82 GLY A CA 1
ATOM 670 C C . GLY A 1 82 ? -3.198 -10.506 -2.616 1.00 86.44 82 GLY A C 1
ATOM 671 O O . GLY A 1 82 ? -3.895 -9.559 -2.263 1.00 86.44 82 GLY A O 1
ATOM 672 N N . ILE A 1 83 ? -3.657 -11.469 -3.420 1.00 89.38 83 ILE A N 1
ATOM 673 C CA . ILE A 1 83 ? -5.064 -11.556 -3.826 1.00 89.38 83 ILE A CA 1
ATOM 674 C C . ILE A 1 83 ? -5.832 -12.341 -2.760 1.00 89.38 83 ILE A C 1
ATOM 676 O O . ILE A 1 83 ? -6.094 -13.534 -2.906 1.00 89.38 83 ILE A O 1
ATOM 680 N N . TRP A 1 84 ? -6.171 -11.677 -1.658 1.00 90.81 84 TRP A N 1
ATOM 681 C CA . TRP A 1 84 ? -6.849 -12.323 -0.537 1.00 90.81 84 TRP A CA 1
ATOM 682 C C . TRP A 1 84 ? -8.340 -11.986 -0.450 1.00 90.81 84 TRP A C 1
ATOM 684 O O . TRP A 1 84 ? -8.721 -10.843 -0.706 1.00 90.81 84 TRP A O 1
ATOM 694 N N . PRO A 1 85 ? -9.188 -12.941 -0.022 1.00 87.94 85 PRO A N 1
ATOM 695 C CA . PRO A 1 85 ? -10.577 -12.656 0.322 1.00 87.94 85 PRO A CA 1
ATOM 696 C C . PRO A 1 85 ? -10.689 -11.606 1.435 1.00 87.94 85 PRO A C 1
ATOM 698 O O . PRO A 1 85 ? -9.828 -11.533 2.321 1.00 87.94 85 PRO A O 1
ATOM 701 N N . ASP A 1 86 ? -11.767 -10.820 1.384 1.00 88.88 86 ASP A N 1
ATOM 702 C CA . ASP A 1 86 ? -12.144 -9.814 2.392 1.00 88.88 86 ASP A CA 1
ATOM 703 C C . ASP A 1 86 ? -11.050 -8.772 2.683 1.00 88.88 86 ASP A C 1
ATOM 705 O O . ASP A 1 86 ? -10.946 -8.215 3.777 1.00 88.88 86 ASP A O 1
ATOM 709 N N . THR A 1 87 ? -10.188 -8.539 1.694 1.00 91.75 87 THR A N 1
ATOM 710 C CA . THR A 1 87 ? -9.069 -7.603 1.753 1.00 91.75 87 THR A CA 1
ATOM 711 C C . THR A 1 87 ? -9.005 -6.824 0.446 1.00 91.75 87 THR A C 1
ATOM 713 O O . THR A 1 87 ? -9.106 -7.397 -0.638 1.00 91.75 87 THR A O 1
ATOM 716 N N . SER A 1 88 ? -8.790 -5.515 0.535 1.00 94.12 88 SER A N 1
ATOM 717 C CA . SER A 1 88 ? -8.360 -4.700 -0.598 1.00 94.12 88 SER A CA 1
ATOM 718 C C . SER A 1 88 ? -6.837 -4.569 -0.585 1.00 94.12 88 SER A C 1
ATOM 720 O O . SER A 1 88 ? -6.219 -4.391 0.463 1.00 94.12 88 SER A O 1
ATOM 722 N N . SER A 1 89 ? -6.212 -4.706 -1.754 1.00 94.56 89 SER A N 1
ATOM 723 C CA . SER A 1 89 ? -4.755 -4.690 -1.897 1.00 94.56 89 SER A CA 1
ATOM 724 C C . SER A 1 89 ? -4.324 -3.698 -2.970 1.00 94.56 89 SER A C 1
ATOM 726 O O . SER A 1 89 ? -4.822 -3.749 -4.098 1.00 94.56 89 SER A O 1
ATOM 728 N N . TYR A 1 90 ? -3.356 -2.848 -2.648 1.00 95.19 90 TYR A N 1
ATOM 729 C CA . TYR A 1 90 ? -2.868 -1.779 -3.515 1.00 95.19 90 TYR A CA 1
ATOM 730 C C . TYR A 1 90 ? -1.364 -1.930 -3.698 1.00 95.19 90 TYR A C 1
ATOM 732 O O . TYR A 1 90 ? -0.636 -1.999 -2.715 1.00 95.19 90 TYR A O 1
ATOM 740 N N . PHE A 1 91 ? -0.891 -1.991 -4.943 1.00 95.12 91 PHE A N 1
ATOM 741 C CA . PHE A 1 91 ? 0.504 -2.300 -5.262 1.00 95.12 91 PHE A CA 1
ATOM 742 C C . PHE A 1 91 ? 1.145 -1.214 -6.115 1.00 95.12 91 PHE A C 1
ATOM 744 O O . PHE A 1 91 ? 0.537 -0.741 -7.076 1.00 95.12 91 PHE A O 1
ATOM 751 N N . ALA A 1 92 ? 2.420 -0.939 -5.841 1.00 95.00 92 ALA A N 1
ATOM 752 C CA . ALA A 1 92 ? 3.308 -0.266 -6.776 1.00 95.00 92 ALA A CA 1
ATOM 753 C C . ALA A 1 92 ? 4.409 -1.229 -7.213 1.00 95.00 92 ALA A C 1
ATOM 755 O O . ALA A 1 92 ? 5.133 -1.785 -6.384 1.00 95.00 92 ALA A O 1
ATOM 756 N N . PHE A 1 93 ? 4.541 -1.426 -8.523 1.00 95.06 93 PHE A N 1
ATOM 757 C CA . PHE A 1 93 ? 5.538 -2.330 -9.096 1.00 95.06 93 PHE A CA 1
ATOM 758 C C . PHE A 1 93 ? 6.662 -1.532 -9.742 1.00 95.06 93 PHE A C 1
ATOM 760 O O . PHE A 1 93 ? 6.415 -0.534 -10.422 1.00 95.06 93 PHE A O 1
ATOM 767 N N . SER A 1 94 ? 7.902 -2.003 -9.598 1.00 94.75 94 SER A N 1
ATOM 768 C CA . SER A 1 94 ? 9.005 -1.394 -10.336 1.00 94.75 94 SER A CA 1
ATOM 769 C C . SER A 1 94 ? 8.821 -1.616 -11.835 1.00 94.75 94 SER A C 1
ATOM 771 O O . SER A 1 94 ? 8.722 -2.747 -12.312 1.00 94.75 94 SER A O 1
ATOM 773 N N . ARG A 1 95 ? 8.808 -0.514 -12.587 1.00 93.38 95 ARG A N 1
ATOM 774 C CA . ARG A 1 95 ? 8.793 -0.505 -14.057 1.00 93.38 95 ARG A CA 1
ATOM 775 C C . ARG A 1 95 ? 10.205 -0.448 -14.637 1.00 93.38 95 ARG A C 1
ATOM 777 O O . ARG A 1 95 ? 10.393 -0.757 -15.808 1.00 93.38 95 ARG A O 1
ATOM 784 N N . LYS A 1 96 ? 11.201 -0.075 -13.821 1.00 91.62 96 LYS A N 1
ATOM 785 C CA . LYS A 1 96 ? 12.613 0.009 -14.231 1.00 91.62 96 LYS A CA 1
ATOM 786 C C . LYS A 1 96 ? 13.312 -1.349 -14.242 1.00 91.62 96 LYS A C 1
ATOM 788 O O . LYS A 1 96 ? 14.156 -1.595 -15.099 1.00 91.62 96 LYS A O 1
ATOM 793 N N . ARG A 1 97 ? 13.002 -2.228 -13.280 1.00 92.06 97 ARG A N 1
ATOM 794 C CA . ARG A 1 97 ? 13.653 -3.539 -13.153 1.00 92.06 97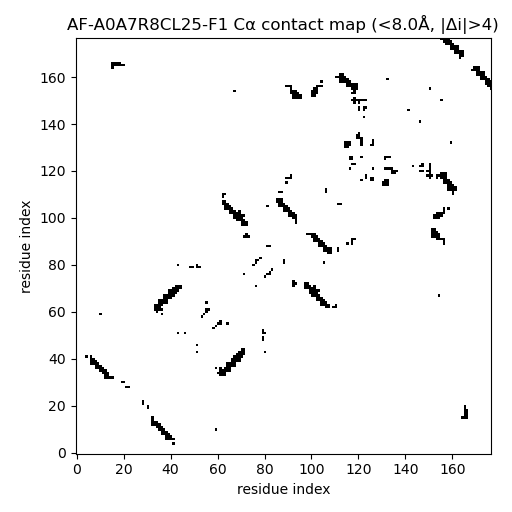 ARG A CA 1
ATOM 795 C C . ARG A 1 97 ? 12.683 -4.586 -12.612 1.00 92.06 97 ARG A C 1
ATOM 797 O O . ARG A 1 97 ? 12.142 -4.431 -11.524 1.00 92.06 97 ARG A O 1
ATOM 804 N N . SER A 1 98 ? 12.525 -5.684 -13.350 1.00 91.88 98 SER A N 1
ATOM 805 C CA . SER A 1 98 ? 11.689 -6.815 -12.929 1.00 91.88 98 SER A CA 1
ATOM 806 C C . SER A 1 98 ? 12.170 -7.408 -11.599 1.00 91.88 98 SER A C 1
ATOM 808 O O . SER A 1 98 ? 13.374 -7.598 -11.392 1.00 91.88 98 SER A O 1
ATOM 810 N N . GLY A 1 99 ? 11.226 -7.681 -10.693 1.00 88.31 99 GLY A N 1
ATOM 811 C CA . GLY A 1 99 ? 11.493 -8.276 -9.382 1.00 88.31 99 GLY A CA 1
ATOM 812 C C . GLY A 1 99 ? 12.361 -7.416 -8.456 1.00 88.31 99 GLY A C 1
ATOM 813 O O . GLY A 1 99 ? 13.049 -7.960 -7.593 1.00 88.31 99 GLY A O 1
ATOM 814 N N . TYR A 1 100 ? 12.380 -6.096 -8.650 1.00 91.88 100 TYR A N 1
ATOM 815 C CA . TYR A 1 100 ? 13.117 -5.142 -7.821 1.00 91.88 100 TYR A CA 1
ATOM 816 C C . TYR A 1 100 ? 12.157 -4.216 -7.067 1.00 91.88 100 TYR A C 1
ATOM 818 O O . TYR A 1 100 ? 11.106 -3.869 -7.599 1.00 91.88 100 TYR A O 1
ATOM 826 N N . SER A 1 101 ? 12.539 -3.794 -5.856 1.00 94.50 101 SER A N 1
ATOM 827 C CA . SER A 1 101 ? 11.750 -2.914 -4.985 1.00 94.50 101 SER A CA 1
ATOM 828 C C . SER A 1 101 ? 10.299 -3.395 -4.831 1.00 94.50 101 SER A C 1
ATOM 830 O O . SER A 1 101 ? 10.095 -4.555 -4.476 1.00 94.50 101 SER A O 1
ATOM 832 N N . GLY A 1 102 ? 9.313 -2.538 -5.090 1.00 95.81 102 GLY A N 1
ATOM 833 C CA . GLY A 1 102 ? 7.898 -2.847 -4.966 1.00 95.81 102 GLY A CA 1
ATOM 834 C C . GLY A 1 102 ? 7.381 -2.614 -3.550 1.00 95.81 102 GLY A C 1
ATOM 835 O O . GLY A 1 102 ? 8.046 -2.957 -2.567 1.00 95.81 102 GLY A O 1
ATOM 836 N N . VAL A 1 103 ? 6.179 -2.056 -3.452 1.00 96.38 103 VAL A N 1
ATOM 837 C CA . VAL A 1 103 ? 5.451 -1.862 -2.192 1.00 96.38 103 VAL A CA 1
ATOM 838 C C . VAL A 1 103 ? 4.009 -2.327 -2.345 1.00 96.38 103 VAL A C 1
ATOM 840 O O . VAL A 1 103 ? 3.484 -2.374 -3.463 1.00 96.38 103 VAL A O 1
ATOM 843 N N . ALA A 1 104 ? 3.381 -2.685 -1.229 1.00 95.62 104 ALA A N 1
ATOM 844 C CA . ALA A 1 104 ? 1.965 -3.006 -1.196 1.00 95.62 104 ALA A CA 1
ATOM 845 C C . ALA A 1 104 ? 1.315 -2.558 0.112 1.00 95.62 104 ALA A C 1
ATOM 847 O O . ALA A 1 104 ? 1.941 -2.632 1.165 1.00 95.62 104 ALA A O 1
ATOM 848 N N . THR A 1 105 ? 0.050 -2.165 0.041 1.00 95.94 105 THR A N 1
ATOM 849 C CA . THR A 1 105 ? -0.795 -1.889 1.203 1.00 95.94 105 THR A CA 1
ATOM 850 C C . THR A 1 105 ? -2.013 -2.793 1.141 1.00 95.94 105 THR A C 1
ATOM 852 O O . THR A 1 105 ? -2.737 -2.796 0.145 1.00 95.94 105 THR A O 1
ATOM 855 N N . PHE A 1 106 ? -2.225 -3.562 2.203 1.00 95.06 106 PHE A N 1
ATOM 856 C CA . PHE A 1 106 ? -3.388 -4.415 2.404 1.00 95.06 106 PHE A CA 1
ATOM 857 C C . PHE A 1 106 ? -4.303 -3.792 3.447 1.00 95.06 106 PHE A C 1
ATOM 859 O O . PHE A 1 106 ? -3.841 -3.339 4.495 1.00 95.06 106 PHE A O 1
ATOM 866 N N . CYS A 1 107 ? -5.599 -3.801 3.173 1.00 94.06 107 CYS A N 1
ATOM 867 C CA . CYS A 1 107 ? -6.622 -3.236 4.035 1.00 94.06 107 CYS A CA 1
ATOM 868 C C . CYS A 1 107 ? -7.740 -4.258 4.208 1.00 94.06 107 CYS A C 1
ATOM 870 O O . CYS A 1 107 ? -8.297 -4.743 3.220 1.00 94.06 107 CYS A O 1
ATOM 872 N N . LYS A 1 108 ? -8.083 -4.585 5.455 1.00 92.12 108 LYS A N 1
ATOM 873 C CA . LYS A 1 108 ? -9.291 -5.371 5.737 1.00 92.12 108 LYS A CA 1
ATOM 874 C C . LYS A 1 108 ? -10.534 -4.589 5.314 1.00 92.12 108 LYS A C 1
ATOM 876 O O . LYS A 1 108 ? -10.483 -3.362 5.215 1.00 92.12 108 LYS A O 1
ATOM 881 N N . SER A 1 109 ? -11.644 -5.286 5.080 1.00 90.31 109 SER A N 1
ATOM 882 C CA . SER A 1 109 ? -12.908 -4.680 4.636 1.00 90.31 109 SER A CA 1
ATOM 883 C C . SER A 1 109 ? -13.313 -3.442 5.450 1.00 90.31 109 SER A C 1
ATOM 885 O O . SER A 1 109 ? -13.705 -2.434 4.863 1.00 90.31 109 SER A O 1
ATOM 887 N N . GLU A 1 110 ? -13.143 -3.474 6.777 1.00 87.00 110 GLU A N 1
ATOM 888 C CA . GLU A 1 110 ? -13.456 -2.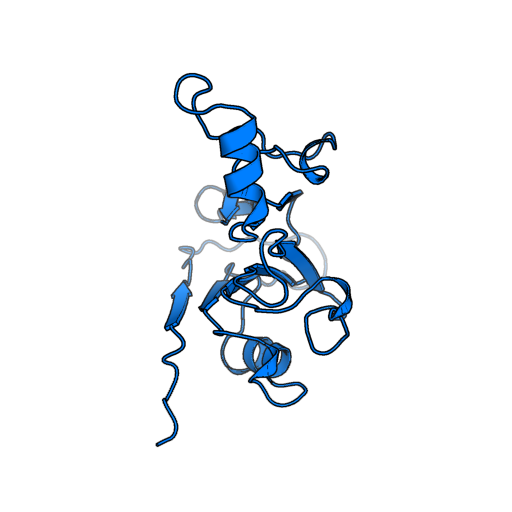371 7.697 1.00 87.00 110 GLU A CA 1
ATOM 889 C C . GLU A 1 110 ? -12.543 -1.136 7.582 1.00 87.00 110 GLU A C 1
ATOM 891 O O . GLU A 1 110 ? -12.891 -0.075 8.094 1.00 87.00 110 GLU A O 1
ATOM 896 N N . ALA A 1 111 ? -11.393 -1.254 6.915 1.00 89.50 111 ALA A N 1
ATOM 897 C CA . ALA A 1 111 ? -10.400 -0.191 6.744 1.00 89.50 111 ALA A CA 1
ATOM 898 C C . ALA A 1 111 ? -10.046 0.034 5.268 1.00 89.50 111 ALA A C 1
ATOM 900 O O . ALA A 1 111 ? -8.915 0.383 4.932 1.00 89.50 111 ALA A O 1
ATOM 901 N N . THR A 1 112 ? -11.002 -0.210 4.373 1.00 90.94 112 THR A N 1
ATOM 902 C CA . THR A 1 112 ? -10.841 0.085 2.946 1.00 90.94 112 THR A CA 1
ATOM 903 C C . THR A 1 112 ? -10.679 1.600 2.752 1.00 90.94 112 TH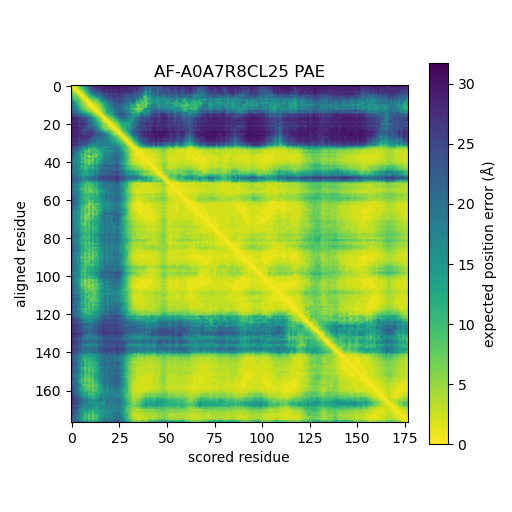R A C 1
ATOM 905 O O . THR A 1 112 ? -11.499 2.357 3.277 1.00 90.94 112 THR A O 1
ATOM 908 N N . PRO A 1 113 ? -9.655 2.067 2.014 1.00 91.25 113 PRO A N 1
ATOM 909 C CA . PRO A 1 113 ? -9.441 3.493 1.811 1.00 91.25 113 PRO A CA 1
ATOM 910 C C . PRO A 1 113 ? -10.521 4.126 0.929 1.00 91.25 113 PRO A C 1
ATOM 912 O O . PRO A 1 113 ? -11.036 3.500 0.004 1.00 91.25 113 PRO A O 1
ATOM 915 N N . ASP A 1 114 ? -10.770 5.417 1.154 1.00 87.38 114 ASP A N 1
ATOM 916 C CA . ASP A 1 114 ? -11.591 6.256 0.275 1.00 87.38 114 ASP A CA 1
ATOM 917 C C . ASP A 1 114 ? -10.928 6.429 -1.099 1.00 87.38 114 ASP A C 1
ATOM 919 O O . ASP A 1 114 ? -11.602 6.533 -2.120 1.00 87.38 114 ASP A O 1
ATOM 923 N N . LYS A 1 115 ? -9.591 6.530 -1.107 1.00 87.56 115 LYS A N 1
ATOM 924 C CA . LYS A 1 115 ? -8.766 6.779 -2.295 1.00 87.56 115 LYS A CA 1
ATOM 925 C C . LYS A 1 115 ? -7.449 6.025 -2.194 1.00 87.56 115 LYS A C 1
ATOM 927 O O . LYS A 1 115 ? -6.857 5.956 -1.115 1.00 87.56 115 LYS A O 1
ATOM 932 N N . ALA A 1 116 ? -6.960 5.521 -3.322 1.00 89.31 116 ALA A N 1
ATOM 933 C CA . ALA A 1 116 ? -5.657 4.880 -3.408 1.00 89.31 116 ALA A CA 1
ATOM 934 C C . ALA A 1 116 ? -4.954 5.224 -4.723 1.00 89.31 116 ALA A C 1
ATOM 936 O O . ALA A 1 116 ? -5.577 5.232 -5.784 1.00 89.31 116 ALA A O 1
ATOM 937 N N . GLU A 1 117 ? -3.649 5.470 -4.656 1.00 88.62 117 GLU A N 1
ATOM 938 C CA . GLU A 1 117 ? -2.858 5.933 -5.789 1.00 88.62 117 GLU A CA 1
ATOM 939 C C . GLU A 1 117 ? -1.475 5.277 -5.817 1.00 88.62 117 GLU A C 1
ATOM 941 O O . GLU A 1 117 ? -0.822 5.113 -4.791 1.00 88.62 117 GLU A O 1
ATOM 946 N N . GLU A 1 118 ? -1.020 4.882 -7.005 1.00 89.75 118 GLU A N 1
ATOM 947 C CA . GLU A 1 118 ? 0.351 4.420 -7.214 1.00 89.75 118 GLU A CA 1
ATOM 948 C C . GLU A 1 118 ? 1.278 5.612 -7.482 1.00 89.75 118 GLU A C 1
ATOM 950 O O . GLU A 1 118 ? 0.981 6.434 -8.351 1.00 89.75 118 GLU A O 1
ATOM 955 N N . GLY A 1 119 ? 2.435 5.642 -6.816 1.00 87.00 119 GLY A N 1
ATOM 956 C CA . GLY A 1 119 ? 3.411 6.722 -6.954 1.00 87.00 119 GLY A CA 1
ATOM 957 C C . GLY A 1 119 ? 3.159 7.896 -6.006 1.00 87.00 119 GLY A C 1
ATOM 958 O O . GLY A 1 119 ? 2.140 7.966 -5.326 1.00 87.00 119 GLY A O 1
ATOM 959 N N . LEU A 1 120 ? 4.133 8.805 -5.941 1.00 83.81 120 LEU A N 1
ATOM 960 C CA . LEU A 1 120 ? 4.049 10.057 -5.176 1.00 83.81 120 LEU A CA 1
ATOM 961 C C . LEU A 1 120 ? 3.701 11.245 -6.066 1.00 83.81 120 LEU A C 1
ATOM 963 O O . LEU A 1 120 ? 3.242 12.275 -5.574 1.00 83.81 120 LEU A O 1
ATOM 967 N N . CYS A 1 121 ? 3.991 11.132 -7.363 1.00 80.25 121 CYS A N 1
ATOM 968 C CA . CYS A 1 121 ? 4.023 12.284 -8.244 1.00 80.25 121 CYS A CA 1
ATOM 969 C C . CYS A 1 121 ? 2.772 12.425 -9.125 1.00 80.25 121 CYS A C 1
ATOM 971 O O . CYS A 1 121 ? 2.738 13.297 -9.998 1.00 80.25 121 CYS A O 1
ATOM 973 N N . SER A 1 122 ? 1.761 11.573 -8.933 1.00 77.44 122 SER A N 1
ATOM 974 C CA . SER A 1 122 ? 0.535 11.548 -9.740 1.00 77.44 122 SER A CA 1
ATOM 975 C C . SER A 1 122 ? 0.782 11.475 -11.249 1.00 77.44 122 SER A C 1
ATOM 977 O O . SER A 1 122 ? -0.023 11.935 -12.059 1.00 77.44 122 SER A O 1
ATOM 979 N N . THR A 1 123 ? 1.909 10.886 -11.666 1.00 68.75 123 THR A N 1
ATOM 980 C CA . THR A 1 123 ? 2.266 10.801 -13.093 1.00 68.75 123 THR A CA 1
ATOM 981 C C . THR A 1 123 ? 1.792 9.510 -13.757 1.00 68.75 123 THR A C 1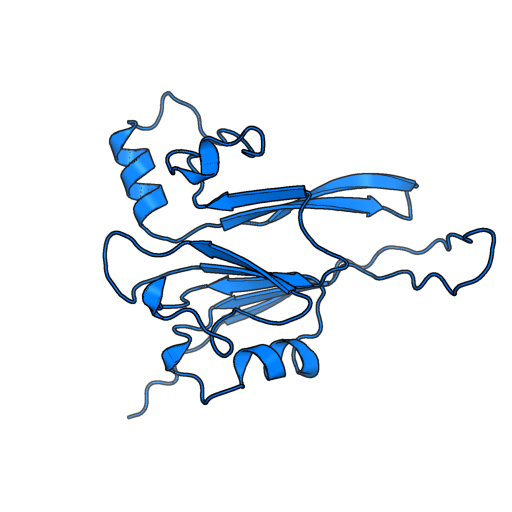
ATOM 983 O O . THR A 1 123 ? 1.836 9.379 -14.987 1.00 68.75 123 THR A O 1
ATOM 986 N N . LEU A 1 124 ? 1.340 8.545 -12.955 1.00 65.44 124 LEU A N 1
ATOM 987 C CA . LEU A 1 124 ? 0.922 7.226 -13.410 1.00 65.44 124 LEU A CA 1
ATOM 988 C C . LEU A 1 124 ? -0.553 7.198 -13.834 1.00 65.44 124 LEU A C 1
ATOM 990 O O . LEU A 1 124 ? -1.343 8.042 -13.421 1.00 65.44 124 LEU A O 1
ATOM 994 N N . PRO A 1 125 ? -0.970 6.212 -14.655 1.00 62.78 125 PRO A N 1
ATOM 995 C CA . PRO A 1 125 ? -2.354 6.113 -15.124 1.00 62.78 125 PRO A CA 1
ATOM 996 C C . PRO A 1 125 ? -3.404 6.060 -14.006 1.00 62.78 125 PRO A C 1
ATOM 998 O O . PRO A 1 125 ? -4.539 6.462 -14.242 1.00 62.78 125 PRO A O 1
ATOM 1001 N N . SER A 1 126 ? -3.034 5.597 -12.806 1.00 59.06 126 SER A N 1
ATOM 1002 C CA . SER A 1 126 ? -3.882 5.611 -11.605 1.00 59.06 126 SER A CA 1
ATOM 1003 C C . SER A 1 126 ? -4.323 7.017 -11.193 1.00 59.06 126 SER A C 1
ATOM 1005 O O . SER A 1 126 ? -5.415 7.167 -10.665 1.00 59.06 126 SER A O 1
ATOM 1007 N N . ALA A 1 127 ? -3.532 8.046 -11.497 1.00 55.72 127 ALA A N 1
ATOM 1008 C CA . ALA A 1 127 ? -3.836 9.438 -11.172 1.00 55.72 127 ALA A CA 1
ATOM 1009 C C . ALA A 1 127 ? -4.824 10.109 -12.149 1.00 55.72 127 ALA A C 1
ATOM 1011 O O . ALA A 1 127 ? -5.146 11.283 -12.000 1.00 55.72 127 ALA A O 1
ATOM 1012 N N . LYS A 1 128 ? -5.295 9.394 -13.184 1.00 50.25 128 LYS A N 1
ATOM 1013 C CA . LYS A 1 128 ? -6.242 9.927 -14.184 1.00 50.25 128 LYS A CA 1
ATOM 1014 C C . LYS A 1 128 ? -7.717 9.741 -13.816 1.00 50.25 128 LYS A C 1
ATOM 1016 O O . LYS A 1 128 ? -8.578 10.156 -14.589 1.00 50.25 128 LYS A O 1
ATOM 1021 N N . TYR A 1 129 ? -8.009 9.099 -12.691 1.00 55.91 129 TYR A N 1
ATOM 1022 C CA . TYR A 1 129 ? -9.369 8.952 -12.179 1.00 55.91 129 TYR A CA 1
ATOM 1023 C C . TYR A 1 129 ? -9.703 10.132 -11.253 1.00 55.91 129 TYR A C 1
ATOM 1025 O O . TYR A 1 129 ? -8.804 10.684 -10.621 1.00 55.91 129 TYR A O 1
ATOM 1033 N N . GLU A 1 130 ? -10.983 10.516 -11.153 1.00 53.03 130 GLU A N 1
ATOM 1034 C CA . GLU A 1 130 ? -11.449 11.601 -10.257 1.00 53.03 130 GLU A CA 1
ATOM 1035 C C . GLU A 1 130 ? -11.058 11.369 -8.775 1.00 53.03 130 GLU A C 1
ATOM 1037 O O . GLU A 1 130 ? -11.023 12.300 -7.966 1.00 53.03 130 GLU A O 1
ATOM 1042 N N . ASP A 1 131 ? -10.670 10.136 -8.442 1.00 53.66 131 ASP A N 1
ATOM 1043 C CA . ASP A 1 131 ? -10.228 9.687 -7.125 1.00 53.66 131 ASP A CA 1
ATOM 1044 C C . ASP A 1 131 ? -8.736 9.906 -6.821 1.00 53.66 131 ASP A C 1
ATOM 1046 O O . ASP A 1 131 ? -8.274 9.484 -5.762 1.00 53.66 131 ASP A O 1
ATOM 1050 N N . ALA A 1 132 ? -7.971 10.589 -7.679 1.00 60.25 132 ALA A N 1
ATOM 1051 C CA . ALA A 1 132 ? -6.574 10.921 -7.378 1.00 60.25 132 ALA A CA 1
ATOM 1052 C C . ALA A 1 132 ? -6.453 11.774 -6.095 1.00 60.25 132 ALA A C 1
ATOM 1054 O O . ALA A 1 132 ? -7.344 12.574 -5.763 1.00 60.25 132 ALA A O 1
ATOM 1055 N N . LEU A 1 133 ? -5.360 11.583 -5.349 1.00 62.50 133 LEU A N 1
ATOM 1056 C CA . LEU A 1 133 ? -5.063 12.338 -4.124 1.00 62.50 133 LEU A CA 1
ATOM 1057 C C . LEU A 1 133 ? -4.427 13.700 -4.421 1.00 62.50 133 LEU A C 1
ATOM 1059 O O . LEU A 1 133 ? -4.519 14.608 -3.595 1.00 62.50 133 LEU A O 1
ATOM 1063 N N . GLY A 1 134 ? -3.901 13.863 -5.635 1.00 63.91 134 GLY A N 1
ATOM 1064 C CA . GLY A 1 134 ? -3.354 15.113 -6.140 1.00 63.91 134 GLY A CA 1
ATOM 1065 C C . GLY A 1 134 ? -1.859 15.270 -5.871 1.00 63.91 134 GLY A C 1
ATOM 1066 O O . GLY A 1 134 ? -1.223 14.480 -5.179 1.00 63.91 134 GLY A O 1
ATOM 1067 N N . THR A 1 135 ? -1.300 16.324 -6.454 1.00 60.59 135 THR A N 1
ATOM 1068 C CA . THR A 1 135 ? 0.133 16.618 -6.484 1.00 60.59 135 THR A CA 1
ATOM 1069 C C . THR A 1 135 ? 0.649 17.103 -5.121 1.00 60.59 135 THR A C 1
ATOM 1071 O O . THR A 1 135 ? 0.133 18.081 -4.585 1.00 60.59 135 THR A O 1
ATOM 1074 N N . ILE A 1 136 ? 1.692 16.464 -4.570 1.00 62.94 136 ILE A N 1
ATOM 1075 C CA . ILE A 1 136 ? 2.297 16.823 -3.260 1.00 62.94 136 ILE A CA 1
ATOM 1076 C C . ILE A 1 136 ? 3.634 17.591 -3.427 1.00 62.94 136 ILE A C 1
ATOM 1078 O O . ILE A 1 136 ? 4.300 17.928 -2.452 1.00 62.94 136 ILE A O 1
ATOM 1082 N N . TYR A 1 137 ? 4.049 17.899 -4.659 1.00 65.19 137 TYR A N 1
ATOM 1083 C CA . TYR A 1 137 ? 5.312 18.589 -4.964 1.00 65.19 137 TYR A CA 1
ATOM 1084 C C . TYR A 1 137 ? 5.090 19.969 -5.595 1.00 65.19 137 TYR A C 1
ATOM 1086 O O . TYR A 1 137 ? 4.056 20.228 -6.208 1.00 65.19 137 TYR A O 1
ATOM 1094 N N . SER A 1 138 ? 6.089 20.843 -5.444 1.00 64.44 138 SER A N 1
ATOM 1095 C CA . SER A 1 138 ? 6.175 22.113 -6.169 1.00 64.44 138 SER A CA 1
ATOM 1096 C C . SER A 1 138 ? 6.568 21.848 -7.623 1.00 64.44 138 SER A C 1
ATOM 1098 O O . SER A 1 138 ? 7.528 21.120 -7.881 1.00 64.44 138 SER A O 1
ATOM 1100 N N . GLU A 1 139 ? 5.848 22.439 -8.577 1.00 64.75 139 GLU A N 1
ATOM 1101 C CA . GLU A 1 139 ? 6.120 22.286 -10.017 1.00 64.75 139 GLU A CA 1
ATOM 1102 C C . GLU A 1 139 ? 7.474 22.886 -10.447 1.00 64.75 139 GLU A C 1
ATOM 1104 O O . GLU A 1 139 ? 7.952 22.607 -11.543 1.00 64.75 139 GLU A O 1
ATOM 1109 N N . GLU A 1 140 ? 8.108 23.694 -9.593 1.00 73.12 140 GLU A N 1
ATOM 1110 C CA . GLU A 1 140 ? 9.339 24.426 -9.917 1.00 73.12 140 GLU A CA 1
ATOM 1111 C C . GLU A 1 140 ? 10.623 23.591 -9.745 1.00 73.12 140 GLU A C 1
ATOM 1113 O O . GLU A 1 140 ? 11.668 23.968 -10.274 1.00 73.12 140 GLU A O 1
ATOM 1118 N N . ASP A 1 141 ? 10.551 22.445 -9.057 1.00 79.12 141 ASP A N 1
ATOM 1119 C CA . ASP A 1 141 ? 11.739 21.681 -8.643 1.00 79.12 141 ASP A CA 1
ATOM 1120 C C . ASP A 1 141 ? 12.070 20.485 -9.552 1.00 79.12 141 ASP A C 1
ATOM 1122 O O . ASP A 1 141 ? 13.197 19.986 -9.526 1.00 79.12 141 ASP A O 1
ATOM 1126 N N . PHE A 1 142 ? 11.109 20.007 -10.353 1.00 82.62 142 PHE A N 1
ATOM 1127 C CA . PHE A 1 142 ? 11.257 18.769 -11.124 1.00 82.62 142 PHE A CA 1
ATOM 1128 C C . PHE A 1 142 ? 10.593 18.844 -12.495 1.00 82.62 142 PHE A C 1
ATOM 1130 O O . PHE A 1 142 ? 9.472 19.323 -12.662 1.00 82.62 142 PHE A O 1
ATOM 1137 N N . THR A 1 143 ? 11.252 18.261 -13.490 1.00 87.19 143 THR A N 1
ATOM 1138 C CA . THR A 1 143 ? 10.654 18.026 -14.802 1.00 87.19 143 THR A CA 1
ATOM 1139 C C . THR A 1 143 ? 9.644 16.875 -14.752 1.00 87.19 143 THR A C 1
ATOM 1141 O O . THR A 1 143 ? 9.763 15.929 -13.971 1.00 87.19 143 THR A O 1
ATOM 1144 N N . LEU A 1 144 ? 8.672 16.882 -15.671 1.00 83.88 144 LEU A N 1
ATOM 1145 C CA . LEU A 1 144 ? 7.709 15.781 -15.817 1.00 83.88 144 LEU A CA 1
ATOM 1146 C C . LEU A 1 144 ? 8.389 14.421 -16.059 1.00 83.88 144 LEU A C 1
ATOM 1148 O O . LEU A 1 144 ? 7.853 13.378 -15.687 1.00 83.88 144 LEU A O 1
ATOM 1152 N N . GLU A 1 145 ? 9.549 14.412 -16.714 1.00 87.56 145 GLU A N 1
ATOM 1153 C CA . GLU A 1 145 ? 10.318 13.191 -16.948 1.00 87.56 145 GLU A CA 1
ATOM 1154 C C . GLU A 1 145 ? 10.953 12.659 -15.659 1.00 87.56 145 GLU A C 1
ATOM 1156 O O . GLU A 1 145 ? 10.874 11.459 -15.394 1.00 87.56 145 GLU A O 1
ATOM 1161 N N . GLU A 1 146 ? 11.517 13.531 -14.821 1.00 88.62 146 GLU A N 1
ATOM 1162 C CA . GLU A 1 146 ? 12.053 13.151 -13.509 1.00 88.62 146 GLU A CA 1
ATOM 1163 C C . GLU A 1 146 ? 10.962 12.576 -12.605 1.00 88.62 146 GLU A C 1
ATOM 1165 O O . GLU A 1 146 ? 11.153 11.514 -12.014 1.00 88.62 146 GLU A O 1
ATOM 1170 N N . LEU A 1 147 ? 9.787 13.203 -12.582 1.00 87.19 147 LEU A N 1
ATOM 1171 C CA . LEU A 1 147 ? 8.635 12.746 -11.801 1.00 87.19 147 LEU A CA 1
ATOM 1172 C C . LEU A 1 147 ? 8.140 11.366 -12.260 1.00 87.19 147 LEU A C 1
ATOM 1174 O O . LEU A 1 147 ? 7.954 10.461 -11.446 1.00 87.19 147 LEU A O 1
ATOM 1178 N N . LYS A 1 148 ? 8.029 11.152 -13.579 1.00 87.75 148 LYS A N 1
ATOM 1179 C CA . LYS A 1 148 ? 7.719 9.827 -14.148 1.00 87.75 148 LYS A CA 1
ATOM 1180 C C . LYS A 1 148 ? 8.770 8.789 -13.783 1.00 87.75 148 LYS A C 1
ATOM 1182 O O . LYS A 1 148 ? 8.439 7.638 -13.499 1.00 87.75 148 LYS A O 1
ATOM 1187 N N . ASN A 1 149 ? 10.040 9.182 -13.809 1.00 90.25 149 ASN A N 1
ATOM 1188 C CA . ASN A 1 149 ? 11.139 8.302 -13.454 1.00 90.25 149 ASN A CA 1
ATOM 1189 C C . ASN A 1 149 ? 11.123 7.941 -11.967 1.00 90.25 149 ASN A C 1
ATOM 1191 O O . ASN A 1 149 ? 11.491 6.812 -11.649 1.00 90.25 149 ASN A O 1
ATOM 1195 N N . LEU A 1 150 ? 10.701 8.838 -11.076 1.00 89.81 150 LEU A N 1
ATOM 1196 C CA . LEU A 1 150 ? 10.536 8.549 -9.650 1.00 89.81 150 LEU A CA 1
ATOM 1197 C C . LEU A 1 150 ? 9.385 7.560 -9.409 1.00 89.81 150 LEU A C 1
ATOM 1199 O O . LEU A 1 150 ? 9.594 6.512 -8.795 1.00 89.81 150 LEU A O 1
ATOM 1203 N N . ASP A 1 151 ? 8.205 7.817 -9.976 1.00 89.94 151 ASP A N 1
ATOM 1204 C CA . ASP A 1 151 ? 7.044 6.925 -9.830 1.00 89.94 151 ASP A CA 1
ATOM 1205 C C . ASP A 1 151 ? 7.287 5.532 -10.446 1.00 89.94 151 ASP A C 1
ATOM 1207 O O . ASP A 1 151 ? 6.820 4.506 -9.941 1.00 89.94 151 ASP A O 1
ATOM 1211 N N . ALA A 1 152 ? 8.080 5.456 -11.521 1.00 91.75 152 ALA A N 1
ATOM 1212 C CA . ALA A 1 152 ? 8.440 4.198 -12.175 1.00 91.75 152 ALA A CA 1
ATOM 1213 C C . ALA A 1 152 ? 9.279 3.247 -11.296 1.00 91.75 152 ALA A C 1
ATOM 1215 O O . ALA A 1 152 ? 9.473 2.085 -11.670 1.00 91.75 152 ALA A O 1
ATOM 1216 N N . GLU A 1 153 ? 9.789 3.693 -10.146 1.00 93.38 153 GLU A N 1
ATOM 1217 C CA . GLU A 1 153 ? 10.589 2.847 -9.256 1.00 93.38 153 GLU A CA 1
ATOM 1218 C C . GLU A 1 153 ? 9.757 1.839 -8.460 1.00 93.38 153 GLU A C 1
ATOM 1220 O O . GLU A 1 153 ? 10.313 0.824 -8.036 1.00 93.38 153 GLU A O 1
ATOM 1225 N N . GLY A 1 154 ? 8.444 2.065 -8.321 1.00 93.19 154 GLY A N 1
ATOM 1226 C CA . GLY A 1 154 ? 7.551 1.184 -7.563 1.00 93.19 154 GLY A CA 1
ATOM 1227 C C . GLY A 1 154 ? 7.787 1.261 -6.054 1.00 93.19 154 GLY A C 1
ATOM 1228 O O . GLY A 1 154 ? 7.818 0.233 -5.383 1.00 93.19 154 GLY A O 1
ATOM 1229 N N . ARG A 1 155 ? 8.040 2.468 -5.534 1.00 94.56 155 ARG A N 1
ATOM 1230 C CA . ARG A 1 155 ? 8.455 2.698 -4.138 1.00 94.56 155 ARG A CA 1
ATOM 1231 C C . ARG A 1 155 ? 7.375 3.272 -3.229 1.00 94.56 155 ARG A C 1
ATOM 1233 O O . ARG 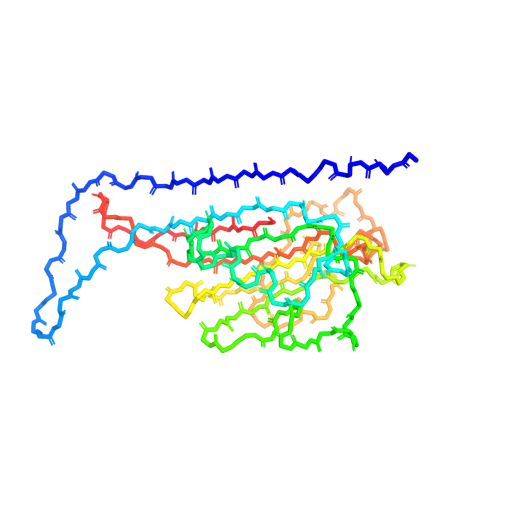A 1 155 ? 7.606 3.331 -2.029 1.00 94.56 155 ARG A O 1
ATOM 1240 N N . ALA A 1 156 ? 6.247 3.701 -3.782 1.00 93.19 156 ALA A N 1
ATOM 1241 C CA . ALA A 1 156 ? 5.192 4.351 -3.021 1.00 93.19 156 ALA A CA 1
ATOM 1242 C C . ALA A 1 156 ? 3.816 3.940 -3.534 1.00 93.19 156 ALA A C 1
ATOM 1244 O O . ALA A 1 156 ? 3.587 3.873 -4.746 1.00 93.19 156 ALA A O 1
ATOM 1245 N N . VAL A 1 157 ? 2.912 3.702 -2.590 1.00 92.88 157 VAL A N 1
ATOM 1246 C CA . VAL A 1 157 ? 1.478 3.583 -2.823 1.00 92.88 157 VAL A CA 1
ATOM 1247 C C . VAL A 1 157 ? 0.787 4.388 -1.735 1.00 92.88 157 VAL A C 1
ATOM 1249 O O . VAL A 1 157 ? 1.022 4.168 -0.551 1.00 92.88 157 VAL A O 1
ATOM 1252 N N . ILE A 1 158 ? -0.034 5.348 -2.137 1.00 91.31 158 ILE A N 1
ATOM 1253 C CA . ILE A 1 158 ? -0.715 6.239 -1.209 1.00 91.31 158 ILE A CA 1
ATOM 1254 C C . ILE A 1 158 ? -2.126 5.714 -0.986 1.00 91.31 158 ILE A C 1
ATOM 1256 O O . ILE A 1 158 ? -2.829 5.407 -1.945 1.00 91.31 158 ILE A O 1
ATOM 1260 N N . THR A 1 159 ? -2.559 5.624 0.269 1.00 90.12 159 THR A N 1
ATOM 1261 C CA . THR A 1 159 ? -3.960 5.327 0.608 1.00 90.12 159 THR A CA 1
ATOM 1262 C C . THR A 1 159 ? -4.495 6.369 1.581 1.00 90.12 159 THR A C 1
ATOM 1264 O O . THR A 1 159 ? -3.798 6.763 2.516 1.00 90.12 159 THR A O 1
ATOM 1267 N N . MET A 1 160 ? -5.724 6.833 1.359 1.00 88.56 160 MET A N 1
ATOM 1268 C CA . MET A 1 160 ? -6.395 7.804 2.222 1.00 88.56 160 MET A CA 1
ATOM 1269 C C . MET A 1 160 ? -7.633 7.188 2.859 1.00 88.56 160 MET A C 1
ATOM 1271 O O . MET A 1 160 ? -8.493 6.655 2.164 1.00 88.56 160 MET A O 1
ATOM 1275 N N . HIS A 1 161 ? -7.744 7.335 4.173 1.00 87.12 161 HIS A N 1
ATOM 1276 C CA . HIS A 1 161 ? -8.783 6.734 5.002 1.00 87.12 161 HIS A CA 1
ATOM 1277 C C . HIS A 1 161 ? -9.544 7.808 5.774 1.00 87.12 161 HIS A C 1
ATOM 1279 O O . HIS A 1 161 ? -8.938 8.750 6.294 1.00 87.12 161 HIS A O 1
ATOM 1285 N N . SER A 1 162 ? -10.861 7.652 5.891 1.00 84.19 162 SER A N 1
ATOM 1286 C CA . SER A 1 162 ? -11.683 8.418 6.833 1.00 84.19 162 SER A CA 1
ATOM 1287 C C . SER A 1 162 ? -11.734 7.702 8.174 1.00 84.19 162 SER A C 1
ATOM 1289 O O . SER A 1 162 ? -12.256 6.596 8.262 1.00 84.19 162 SER A O 1
ATOM 1291 N N . VAL A 1 163 ? -11.225 8.337 9.226 1.00 83.12 163 VAL A N 1
ATOM 1292 C CA . VAL A 1 163 ? -11.174 7.754 10.571 1.00 83.12 163 VAL A CA 1
ATOM 1293 C C . VAL A 1 163 ? -11.947 8.643 11.534 1.00 83.12 163 VAL A C 1
ATOM 1295 O O . VAL A 1 163 ? -11.674 9.840 11.635 1.00 83.12 163 VAL A O 1
ATOM 1298 N N . LEU A 1 164 ? -12.912 8.069 12.252 1.00 81.19 164 LEU A N 1
ATOM 1299 C CA . LEU A 1 164 ? -13.624 8.766 13.319 1.00 81.19 164 LEU A CA 1
ATOM 1300 C C . LEU A 1 164 ? -12.741 8.825 14.569 1.00 81.19 164 LEU A C 1
ATOM 1302 O O . LEU A 1 164 ? -12.403 7.798 15.150 1.00 81.19 164 LEU A O 1
ATOM 1306 N N . VAL A 1 165 ? -12.394 10.033 15.002 1.00 77.38 165 VAL A N 1
ATOM 1307 C CA . VAL A 1 165 ? -11.677 10.266 16.256 1.00 77.38 165 VAL A CA 1
ATOM 1308 C C . VAL A 1 165 ? -12.698 10.366 17.378 1.00 77.38 165 VAL A C 1
ATOM 1310 O O . VAL A 1 165 ? -13.489 11.305 17.432 1.00 77.38 165 VAL A O 1
ATOM 1313 N N . THR A 1 166 ? -12.685 9.390 18.278 1.00 72.50 166 THR A N 1
ATOM 1314 C CA . THR A 1 166 ? -13.675 9.235 19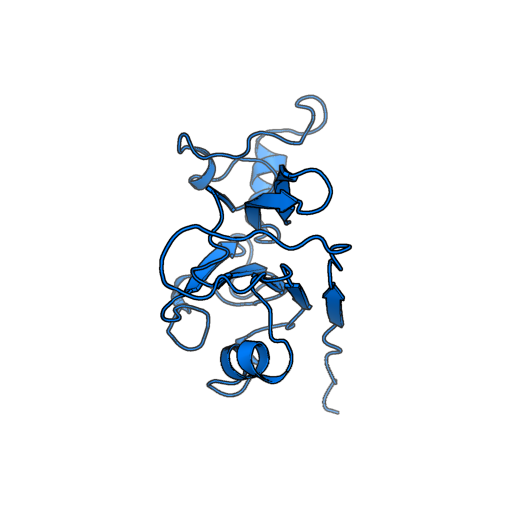.353 1.00 72.50 166 THR A CA 1
ATOM 1315 C C . THR A 1 166 ? -13.659 10.393 20.354 1.00 72.50 166 THR A C 1
ATOM 1317 O O . THR A 1 166 ? -14.728 10.855 20.752 1.00 72.50 166 THR A O 1
ATOM 1320 N N . GLU A 1 167 ? -12.479 10.918 20.702 1.00 73.38 167 GLU A N 1
ATOM 1321 C CA . GLU A 1 167 ? -12.324 12.048 21.634 1.00 73.38 167 GLU A CA 1
ATOM 1322 C C . GLU A 1 167 ? -13.016 13.325 21.143 1.00 73.38 167 GLU A C 1
ATOM 1324 O O . GLU A 1 167 ? -13.728 13.979 21.906 1.00 73.38 167 GLU A O 1
ATOM 1329 N N . SER A 1 168 ? -12.828 13.682 19.867 1.00 76.88 168 SER A N 1
ATOM 1330 C CA . SER A 1 168 ? -13.417 14.893 19.283 1.00 76.88 168 SER A CA 1
ATOM 1331 C C . SER A 1 168 ? -14.759 14.647 18.592 1.00 76.88 168 SER A C 1
ATOM 1333 O O . SER A 1 168 ? -15.457 15.604 18.267 1.00 76.88 168 SER A O 1
ATOM 1335 N N . LYS A 1 169 ? -15.139 13.379 18.376 1.00 80.06 169 LYS A N 1
ATOM 1336 C CA . LYS A 1 169 ? -16.252 12.951 17.508 1.00 80.06 169 LYS A CA 1
ATOM 1337 C C . LYS A 1 169 ? -16.155 13.504 16.081 1.00 80.06 169 LYS A C 1
ATOM 1339 O O . LYS A 1 169 ? -17.163 13.648 15.393 1.00 80.06 169 LYS A O 1
ATOM 1344 N N . GLU A 1 170 ? -14.943 13.804 15.626 1.00 81.25 170 GLU A N 1
ATOM 1345 C CA . GLU A 1 170 ? -14.686 14.321 14.283 1.00 81.25 170 GLU A CA 1
ATOM 1346 C C . GLU A 1 170 ? -14.127 13.225 13.387 1.00 81.25 170 GLU A C 1
ATOM 1348 O O . GLU A 1 170 ? -13.322 12.397 13.810 1.00 81.25 170 GLU A O 1
ATOM 1353 N N . THR A 1 171 ? -14.500 13.256 12.112 1.00 81.00 171 THR A N 1
ATOM 1354 C CA . THR A 1 171 ? -13.838 12.430 11.101 1.00 81.00 171 THR A CA 1
ATOM 1355 C C . THR A 1 171 ? -12.580 13.142 10.615 1.00 81.00 171 THR A C 1
ATOM 1357 O O . THR A 1 171 ? -12.652 14.277 10.145 1.00 81.00 171 THR A O 1
ATOM 1360 N N . LYS A 1 172 ? -11.428 12.474 10.700 1.00 80.56 172 LYS A N 1
ATOM 1361 C CA . LYS A 1 172 ? -10.147 12.947 10.162 1.00 80.56 172 LYS A CA 1
ATOM 1362 C C . LYS A 1 172 ? -9.719 12.101 8.969 1.00 80.56 172 LYS A C 1
ATOM 1364 O O . LYS A 1 172 ? -10.086 10.934 8.856 1.00 80.56 172 LYS A O 1
ATOM 1369 N N . LYS A 1 173 ? -8.924 12.700 8.082 1.00 82.06 173 LYS A N 1
ATOM 1370 C CA . LYS A 1 173 ? -8.273 11.988 6.980 1.00 82.06 173 LYS A CA 1
ATOM 1371 C C . LYS A 1 173 ? -6.903 11.492 7.431 1.00 82.06 173 LYS A C 1
ATOM 1373 O O . LYS A 1 173 ? -6.086 12.284 7.896 1.00 82.06 173 LYS A O 1
ATOM 1378 N N . LEU A 1 174 ? -6.665 10.195 7.280 1.00 83.50 174 LEU A N 1
ATOM 1379 C CA . LEU A 1 174 ? -5.367 9.555 7.468 1.00 83.50 174 LEU A CA 1
ATOM 1380 C C . LEU A 1 174 ? -4.798 9.211 6.092 1.00 83.50 174 LEU A C 1
ATOM 1382 O O . LEU A 1 174 ? -5.451 8.509 5.327 1.00 83.50 174 LEU A O 1
ATOM 1386 N N . ILE A 1 175 ? -3.599 9.700 5.785 1.00 84.19 175 ILE A N 1
ATOM 1387 C CA . ILE A 1 175 ? -2.888 9.406 4.536 1.00 84.19 175 ILE A CA 1
ATOM 1388 C C . ILE A 1 175 ? -1.676 8.540 4.877 1.00 84.19 175 ILE A C 1
ATOM 1390 O O . ILE A 1 175 ? -0.884 8.904 5.747 1.00 84.19 175 ILE A O 1
ATOM 1394 N N . LEU A 1 176 ? -1.551 7.400 4.202 1.00 84.31 176 LEU A N 1
ATOM 1395 C CA . LEU A 1 176 ? -0.450 6.449 4.357 1.00 84.31 176 LEU A CA 1
ATOM 1396 C C . LEU A 1 176 ? 0.381 6.408 3.074 1.00 84.31 176 LEU A C 1
ATOM 1398 O O . LEU A 1 176 ? -0.207 6.442 1.995 1.00 84.31 176 LEU A O 1
ATOM 1402 N N . PHE A 1 177 ? 1.707 6.310 3.218 1.00 78.62 177 PHE A N 1
ATOM 1403 C CA . PHE A 1 177 ? 2.707 6.259 2.143 1.00 78.62 177 PHE A CA 1
ATOM 1404 C C . PHE A 1 177 ? 3.534 4.969 2.208 1.00 78.62 177 PHE A C 1
ATOM 1406 O O . PHE A 1 177 ? 3.738 4.468 3.342 1.00 78.62 177 PHE A O 1
#